Protein AF-A0A3B8VWG6-F1 (afdb_monomer)

Structure (mmCIF, N/CA/C/O backbone):
data_AF-A0A3B8VWG6-F1
#
_entry.id   AF-A0A3B8VWG6-F1
#
loop_
_atom_site.group_PDB
_atom_site.id
_atom_site.type_symbol
_atom_site.label_atom_id
_atom_site.label_alt_id
_atom_site.label_comp_id
_atom_site.label_asym_id
_atom_site.label_entity_id
_atom_site.label_seq_id
_atom_site.pdbx_PDB_ins_code
_atom_site.Cartn_x
_atom_site.Cartn_y
_atom_site.Cartn_z
_atom_site.occupancy
_atom_site.B_iso_or_equiv
_atom_site.auth_seq_id
_atom_site.auth_comp_id
_atom_site.auth_asym_id
_atom_site.auth_atom_id
_atom_site.pdbx_PDB_model_num
ATOM 1 N N . MET A 1 1 ? -19.967 53.612 93.317 1.00 44.44 1 MET A N 1
ATOM 2 C CA . MET A 1 1 ? -20.688 53.100 92.129 1.00 44.44 1 MET A CA 1
ATOM 3 C C . MET A 1 1 ? -19.660 52.609 91.125 1.00 44.44 1 MET A C 1
ATOM 5 O O . MET A 1 1 ? -18.834 53.405 90.708 1.00 44.44 1 MET A O 1
ATOM 9 N N . LYS A 1 2 ? -19.625 51.302 90.838 1.00 38.84 2 LYS A N 1
ATOM 10 C CA . LYS A 1 2 ? -18.627 50.678 89.954 1.00 38.84 2 LYS A CA 1
ATOM 11 C C . LYS A 1 2 ? -19.185 50.574 88.531 1.00 38.84 2 LYS A C 1
ATOM 13 O O . LYS A 1 2 ? -20.238 49.977 88.328 1.00 38.84 2 LYS A O 1
ATOM 18 N N . THR A 1 3 ? -18.462 51.163 87.589 1.00 40.00 3 THR A N 1
ATOM 19 C CA . THR A 1 3 ? -18.661 51.139 86.136 1.00 40.00 3 THR A CA 1
ATOM 20 C C . THR A 1 3 ? -18.612 49.699 85.618 1.00 40.00 3 THR A C 1
ATOM 22 O O . THR A 1 3 ? -17.694 48.960 85.977 1.00 40.00 3 THR A O 1
ATOM 25 N N . LYS A 1 4 ? -19.573 49.279 84.783 1.00 37.75 4 LYS A N 1
ATOM 26 C CA . LYS A 1 4 ? -19.494 48.006 84.049 1.00 37.75 4 LYS A CA 1
ATOM 27 C C . LYS A 1 4 ? -19.354 48.262 82.553 1.00 37.75 4 LYS A C 1
ATOM 29 O O . LYS A 1 4 ? -20.100 49.029 81.956 1.00 37.75 4 LYS A O 1
ATOM 34 N N . LEU A 1 5 ? -18.321 47.618 82.033 1.00 33.81 5 LEU A N 1
ATOM 35 C CA . LEU A 1 5 ? -17.739 47.670 80.705 1.00 33.81 5 LEU A CA 1
ATOM 36 C C . LEU A 1 5 ? -18.525 46.737 79.765 1.00 33.81 5 LEU A C 1
ATOM 38 O O . LEU A 1 5 ? -18.864 45.621 80.160 1.00 33.81 5 LEU A O 1
ATOM 42 N N . PHE A 1 6 ? -18.808 47.190 78.544 1.00 36.50 6 PHE A N 1
ATOM 43 C CA . PHE A 1 6 ? -19.389 46.371 77.476 1.00 36.50 6 PHE A CA 1
ATOM 44 C C . PHE A 1 6 ? -18.332 45.436 76.874 1.00 36.50 6 PHE A C 1
ATOM 46 O O . PHE A 1 6 ? -17.200 45.857 76.652 1.00 36.50 6 PHE A O 1
ATOM 53 N N . TYR A 1 7 ? -18.731 44.209 76.530 1.00 34.09 7 TYR A N 1
ATOM 54 C CA . TYR A 1 7 ? -18.021 43.357 75.574 1.00 34.09 7 TYR A CA 1
ATOM 55 C C . TYR A 1 7 ? -19.030 42.733 74.608 1.00 34.09 7 TYR A C 1
ATOM 57 O O . TYR A 1 7 ? -19.983 42.078 75.027 1.00 34.09 7 TYR A O 1
ATOM 65 N N . ALA A 1 8 ? -18.810 42.966 73.316 1.00 35.59 8 ALA A N 1
ATOM 66 C CA . ALA A 1 8 ? -19.481 42.283 72.222 1.00 35.59 8 ALA A CA 1
ATOM 67 C C . ALA A 1 8 ? -18.703 41.004 71.888 1.00 35.59 8 ALA A C 1
ATOM 69 O O . ALA A 1 8 ? -17.485 41.050 71.721 1.00 35.59 8 ALA A O 1
ATOM 70 N N . ALA A 1 9 ? -19.401 39.877 71.765 1.00 35.44 9 ALA A N 1
ATOM 71 C CA . ALA A 1 9 ? -18.851 38.646 71.213 1.00 35.44 9 ALA A CA 1
ATOM 72 C C . ALA A 1 9 ? -19.652 38.293 69.955 1.00 35.44 9 ALA A C 1
ATOM 74 O O . ALA A 1 9 ? -20.807 37.878 70.036 1.00 35.44 9 ALA A O 1
ATOM 75 N N . ALA A 1 10 ? -19.046 38.507 68.788 1.00 34.66 10 ALA A N 1
ATOM 76 C CA . ALA A 1 10 ? -19.562 38.020 67.517 1.00 34.66 10 ALA A CA 1
ATOM 77 C C . ALA A 1 10 ? -19.252 36.520 67.412 1.00 34.66 10 ALA A C 1
ATOM 79 O O . ALA A 1 10 ? -18.088 36.121 67.420 1.00 34.66 10 ALA A O 1
ATOM 80 N N . SER A 1 11 ? -20.290 35.687 67.351 1.00 34.47 11 SER A N 1
ATOM 81 C CA . SER A 1 11 ? -20.147 34.251 67.120 1.00 34.47 11 SER A CA 1
ATOM 82 C C . SER A 1 11 ? -20.045 34.000 65.614 1.00 34.47 11 SER A C 1
ATOM 84 O O . SER A 1 11 ? -21.005 34.200 64.872 1.00 34.47 11 SER A O 1
ATOM 86 N N . LEU A 1 12 ? -18.855 33.614 65.157 1.00 32.59 12 LEU A N 1
ATOM 87 C CA . LEU A 1 12 ? -18.589 33.202 63.784 1.00 32.59 12 LEU A CA 1
ATOM 88 C C . LEU A 1 12 ? -18.998 31.726 63.641 1.00 32.59 12 LEU A C 1
ATOM 90 O O . LEU A 1 12 ? -18.266 30.831 64.060 1.00 32.59 12 LEU A O 1
ATOM 94 N N . CYS A 1 13 ? -20.178 31.455 63.080 1.00 32.59 13 CYS A N 1
ATOM 95 C CA . CYS A 1 13 ? -20.550 30.099 62.671 1.00 32.59 13 CYS A CA 1
ATOM 96 C C . CYS A 1 13 ? -19.784 29.730 61.392 1.00 32.59 13 CYS A C 1
ATOM 98 O O . CYS A 1 13 ? -20.203 30.093 60.296 1.00 32.59 13 CYS A O 1
ATOM 100 N N . LEU A 1 14 ? -18.673 28.997 61.517 1.00 36.78 14 LEU A N 1
ATOM 101 C CA . LEU A 1 14 ? -18.147 28.207 60.402 1.00 36.78 14 LEU A CA 1
ATOM 102 C C . LEU A 1 14 ? -18.968 26.920 60.302 1.00 36.78 14 LEU A C 1
ATOM 104 O O . LEU A 1 14 ? -18.779 25.986 61.082 1.00 36.78 14 LEU A O 1
ATOM 108 N N . SER A 1 15 ? -19.872 26.852 59.328 1.00 40.28 15 SER A N 1
ATOM 109 C CA . SER A 1 15 ? -20.393 25.574 58.861 1.00 40.28 15 SER A CA 1
ATOM 110 C C . SER A 1 15 ? -19.269 24.837 58.131 1.00 40.28 15 SER A C 1
ATOM 112 O O . SER A 1 15 ? -18.910 25.156 56.999 1.00 40.28 15 SER A O 1
ATOM 114 N N . VAL A 1 16 ? -18.684 23.837 58.790 1.00 45.97 16 VAL A N 1
ATOM 115 C CA . VAL A 1 16 ? -17.847 22.843 58.115 1.00 45.97 16 VAL A CA 1
ATOM 116 C C . VAL A 1 16 ? -18.778 22.011 57.237 1.00 45.97 16 VAL A C 1
ATOM 118 O O . VAL A 1 16 ? -19.426 21.073 57.698 1.00 45.97 16 VAL A O 1
ATOM 121 N N . GLY A 1 17 ? -18.895 22.393 55.968 1.00 41.56 17 GLY A N 1
ATOM 122 C CA . GLY A 1 17 ? -19.473 21.533 54.949 1.00 41.56 17 GLY A CA 1
ATOM 123 C C . GLY A 1 17 ? -18.553 20.336 54.758 1.00 41.56 17 GLY A C 1
ATOM 124 O O . GLY A 1 17 ? -17.488 20.460 54.157 1.00 41.56 17 GLY A O 1
ATOM 125 N N . VAL A 1 18 ? -18.943 19.174 55.279 1.00 43.00 18 VAL A N 1
ATOM 126 C CA . VAL A 1 18 ? -18.326 17.908 54.883 1.00 43.00 18 VAL A CA 1
ATOM 127 C C . VAL A 1 18 ? -18.772 17.651 53.447 1.00 43.00 18 VAL A C 1
ATOM 129 O O . VAL A 1 18 ? -19.859 17.135 53.204 1.00 43.00 18 VAL A O 1
ATOM 132 N N . ALA A 1 19 ? -17.958 18.068 52.481 1.00 42.47 19 ALA A N 1
ATOM 133 C CA . ALA A 1 19 ? -18.125 17.652 51.100 1.00 42.47 19 ALA A CA 1
ATOM 134 C C . ALA A 1 19 ? -17.784 16.158 51.023 1.00 42.47 19 ALA A C 1
ATOM 136 O O . ALA A 1 19 ? -16.619 15.766 50.974 1.00 42.47 19 ALA A O 1
ATOM 137 N N . SER A 1 20 ? -18.804 15.304 51.064 1.00 44.06 20 SER A N 1
ATOM 138 C CA . SER A 1 20 ? -18.657 13.898 50.703 1.00 44.06 20 SER A CA 1
ATOM 139 C C . SER A 1 20 ? -18.404 13.831 49.197 1.00 44.06 20 SER A C 1
ATOM 141 O O . SER A 1 20 ? -19.329 13.959 48.401 1.00 44.06 20 SER A O 1
ATOM 143 N N . ALA A 1 21 ? -17.145 13.674 48.791 1.00 44.81 21 ALA A N 1
ATOM 144 C CA . ALA A 1 21 ? -16.804 13.392 47.402 1.00 44.81 21 ALA A CA 1
ATOM 145 C C . ALA A 1 21 ? -17.313 11.988 47.038 1.00 44.81 21 ALA A C 1
ATOM 147 O O . ALA A 1 21 ? -16.731 10.974 47.425 1.00 44.81 21 ALA A O 1
ATOM 148 N N . THR A 1 22 ? -18.423 11.909 46.307 1.00 45.47 22 THR A N 1
ATOM 149 C CA . THR A 1 22 ? -18.948 10.661 45.746 1.00 45.47 22 THR A CA 1
ATOM 150 C C . THR A 1 22 ? -18.140 10.265 44.505 1.00 45.47 22 THR A C 1
ATOM 152 O O . THR A 1 22 ? -18.597 10.440 43.383 1.00 45.47 22 THR A O 1
ATOM 155 N N . ASN A 1 23 ? -16.940 9.708 44.688 1.00 54.16 23 ASN A N 1
ATOM 156 C CA . ASN A 1 23 ? -16.089 9.193 43.596 1.00 54.16 23 ASN A CA 1
ATOM 157 C C . ASN A 1 23 ? -16.432 7.744 43.157 1.00 54.16 23 ASN A C 1
ATOM 159 O O . ASN A 1 23 ? -15.605 7.059 42.551 1.00 54.16 23 ASN A O 1
ATOM 163 N N . ALA A 1 24 ? -17.619 7.229 43.494 1.00 56.03 24 ALA A N 1
ATOM 164 C CA . ALA A 1 24 ? -17.923 5.794 43.425 1.00 56.03 24 ALA A CA 1
ATOM 165 C C . ALA A 1 24 ? -18.457 5.266 42.070 1.00 56.03 24 ALA A C 1
ATOM 167 O O . ALA A 1 24 ? -17.986 4.207 41.657 1.00 56.03 24 ALA A O 1
ATOM 168 N N . PRO A 1 25 ? -19.391 5.931 41.355 1.00 61.69 25 PRO A N 1
ATOM 169 C CA . PRO A 1 25 ? -19.980 5.355 40.139 1.00 61.69 25 PRO A CA 1
ATOM 170 C C . PRO A 1 25 ? -18.979 5.305 38.978 1.00 61.69 25 PRO A C 1
ATOM 172 O O . PRO A 1 25 ? -18.805 4.260 38.350 1.00 61.69 25 PRO A O 1
ATOM 175 N N . ASP A 1 26 ? -18.259 6.407 38.756 1.00 75.06 26 ASP A N 1
ATOM 176 C CA . ASP A 1 26 ? -17.354 6.563 37.611 1.00 75.06 26 ASP A CA 1
ATOM 177 C C . ASP A 1 26 ? -16.127 5.646 37.710 1.00 75.06 26 ASP A C 1
ATOM 179 O O . ASP A 1 26 ? -15.705 5.056 36.717 1.00 75.06 26 ASP A O 1
ATOM 183 N N . SER A 1 27 ? -15.589 5.448 38.920 1.00 85.69 27 SER A N 1
ATOM 184 C CA . SER A 1 27 ? -14.438 4.562 39.154 1.00 85.69 27 SER A CA 1
ATOM 185 C C . SER A 1 27 ? -14.789 3.079 38.970 1.00 85.69 27 SER A C 1
ATOM 187 O O . SER A 1 27 ? -13.978 2.308 38.453 1.00 85.69 27 SER A O 1
ATOM 189 N N . VAL A 1 28 ? -15.995 2.665 39.382 1.00 92.81 28 VAL A N 1
ATOM 190 C CA . VAL A 1 28 ? -16.478 1.282 39.213 1.00 92.81 28 VAL A CA 1
ATOM 191 C C . VAL A 1 28 ? -16.766 0.994 37.743 1.00 92.81 28 VAL A C 1
ATOM 193 O O . VAL A 1 28 ? -16.311 -0.030 37.230 1.00 92.81 28 VAL A O 1
ATOM 196 N N . LEU A 1 29 ? -17.447 1.916 37.053 1.00 92.56 29 LEU A N 1
ATOM 197 C CA . LEU A 1 29 ? -17.690 1.822 35.615 1.00 92.56 29 LEU A CA 1
ATOM 198 C C . LEU A 1 29 ? -16.372 1.709 34.842 1.00 92.56 29 LEU A C 1
ATOM 200 O O . LEU A 1 29 ? -16.213 0.798 34.033 1.00 92.56 29 LEU A O 1
ATOM 204 N N . LEU A 1 30 ? -15.402 2.580 35.132 1.00 94.69 30 LEU A N 1
ATOM 205 C CA . LEU A 1 30 ? -14.099 2.564 34.471 1.00 94.69 30 LEU A CA 1
ATOM 206 C C . LEU A 1 30 ? -13.369 1.230 34.676 1.00 94.69 30 LEU A C 1
ATOM 208 O O . LEU A 1 30 ? -12.817 0.674 33.726 1.00 94.69 30 LEU A O 1
ATOM 212 N N . LYS A 1 31 ? -13.390 0.683 35.897 1.00 96.38 31 LYS A N 1
ATOM 213 C CA . LYS A 1 31 ? -12.793 -0.627 36.185 1.00 96.38 31 LYS A CA 1
ATOM 214 C C . LYS A 1 31 ? -13.454 -1.738 35.363 1.00 96.38 31 LYS A C 1
ATOM 216 O O . LYS A 1 31 ? -12.748 -2.499 34.708 1.00 96.38 31 LYS A O 1
ATOM 221 N N . GLN A 1 32 ? -14.785 -1.791 35.349 1.00 95.75 32 GLN A N 1
ATOM 222 C CA . GLN A 1 32 ? -15.537 -2.778 34.573 1.00 95.75 32 GLN A CA 1
ATOM 223 C C . GLN A 1 32 ? -15.247 -2.661 33.071 1.00 95.75 32 GLN A C 1
ATOM 225 O O . GLN A 1 32 ? -15.014 -3.663 32.399 1.00 95.75 32 GLN A O 1
ATOM 230 N N . MET A 1 33 ? -15.231 -1.443 32.532 1.00 97.50 33 MET A N 1
ATOM 231 C CA . MET A 1 33 ? -14.933 -1.214 31.120 1.00 97.50 33 MET A CA 1
ATOM 232 C C . MET A 1 33 ? -13.514 -1.651 30.754 1.00 97.50 33 MET A C 1
ATOM 234 O O . MET A 1 33 ? -13.328 -2.251 29.700 1.00 97.50 33 MET A O 1
ATOM 238 N N . ASN A 1 34 ? -12.528 -1.408 31.622 1.00 97.56 34 ASN A N 1
ATOM 239 C CA . ASN A 1 34 ? -11.157 -1.876 31.412 1.00 97.56 34 ASN A CA 1
ATOM 240 C C . ASN A 1 34 ? -11.057 -3.410 31.418 1.00 97.56 34 ASN A C 1
ATOM 242 O O . ASN A 1 34 ? -10.324 -3.976 30.609 1.00 97.56 34 ASN A O 1
ATOM 246 N N . GLU A 1 35 ? -11.812 -4.094 32.282 1.00 96.94 35 GLU A N 1
ATOM 247 C CA . GLU A 1 35 ? -11.892 -5.562 32.283 1.00 96.94 35 GLU A CA 1
ATOM 248 C C . GLU A 1 35 ? -12.510 -6.092 30.978 1.00 96.94 35 GLU A C 1
ATOM 250 O O . GLU A 1 35 ? -11.983 -7.033 30.382 1.00 96.94 35 GLU A O 1
ATOM 255 N N . VAL A 1 36 ? -13.577 -5.450 30.482 1.00 97.25 36 VAL A N 1
ATOM 256 C CA . VAL A 1 36 ? -14.177 -5.780 29.178 1.00 97.25 36 VAL A CA 1
ATOM 257 C C . VAL A 1 36 ? -13.176 -5.542 28.051 1.00 97.25 36 VAL A C 1
ATOM 259 O O . VAL A 1 36 ? -12.970 -6.431 27.230 1.00 97.25 36 VAL A O 1
ATOM 262 N N . ALA A 1 37 ? -12.523 -4.379 28.029 1.00 97.56 37 ALA A N 1
ATOM 263 C CA . ALA A 1 37 ? -11.539 -4.010 27.020 1.00 97.56 37 ALA A CA 1
ATOM 264 C C . ALA A 1 37 ? -10.378 -5.015 26.959 1.00 97.56 37 ALA A C 1
ATOM 266 O O . ALA A 1 37 ? -10.027 -5.480 25.878 1.00 97.56 37 ALA A O 1
ATOM 267 N N . ALA A 1 38 ? -9.843 -5.437 28.108 1.00 97.31 38 ALA A N 1
ATOM 268 C CA . ALA A 1 38 ? -8.796 -6.459 28.181 1.00 97.31 38 ALA A CA 1
ATOM 269 C C . ALA A 1 38 ? -9.246 -7.844 27.668 1.00 97.31 38 ALA A C 1
ATOM 271 O O . ALA A 1 38 ? -8.415 -8.660 27.262 1.00 97.31 38 ALA A O 1
ATOM 272 N N . GLY A 1 39 ? -10.554 -8.121 27.682 1.00 96.44 39 GLY A N 1
ATOM 273 C CA . GLY A 1 39 ? -11.146 -9.357 27.174 1.00 96.44 39 GLY A CA 1
ATOM 274 C C . GLY A 1 39 ? -11.398 -9.379 25.662 1.00 96.44 39 GLY A C 1
ATOM 275 O O . GLY A 1 39 ? -11.643 -10.457 25.114 1.00 96.44 39 GLY A O 1
ATOM 276 N N . ILE A 1 40 ? -11.338 -8.233 24.975 1.00 96.88 40 ILE A N 1
ATOM 277 C CA . ILE A 1 40 ? -11.591 -8.145 23.531 1.00 96.88 40 ILE A CA 1
ATOM 278 C C . ILE A 1 40 ? -10.433 -8.783 22.765 1.00 96.88 40 ILE A C 1
ATOM 280 O O . ILE A 1 40 ? -9.264 -8.464 22.976 1.00 96.88 40 ILE A O 1
ATOM 284 N N . LYS A 1 41 ? -10.765 -9.694 21.847 1.00 93.94 41 LYS A N 1
ATOM 285 C CA . LYS A 1 41 ? -9.794 -10.431 21.032 1.00 93.94 41 LYS A CA 1
ATOM 286 C C . LYS A 1 41 ? -10.260 -10.535 19.587 1.00 93.94 41 LYS A C 1
ATOM 288 O O . LYS A 1 41 ? -11.454 -10.632 19.315 1.00 93.94 41 LYS A O 1
ATOM 293 N N . LEU A 1 42 ? -9.293 -10.580 18.678 1.00 94.44 42 LEU A N 1
ATOM 294 C CA . LEU A 1 42 ? -9.465 -10.943 17.272 1.00 94.44 42 LEU A CA 1
ATOM 295 C C . LEU A 1 42 ? -8.681 -12.227 16.974 1.00 94.44 42 LEU A C 1
ATOM 297 O O . LEU A 1 42 ? -7.781 -12.587 17.742 1.00 94.44 42 LEU A O 1
ATOM 301 N N . PRO A 1 43 ? -8.982 -12.915 15.859 1.00 94.38 43 PRO A N 1
ATOM 302 C CA . PRO A 1 43 ? -8.095 -13.940 15.330 1.00 94.38 43 PRO A CA 1
ATOM 303 C C . PRO A 1 43 ? -6.678 -13.386 15.142 1.00 94.38 43 PRO A C 1
ATOM 305 O O . PRO A 1 43 ? -6.504 -12.282 14.629 1.00 94.38 43 PRO A O 1
ATOM 308 N N . ALA A 1 44 ? -5.666 -14.172 15.516 1.00 95.19 44 ALA A N 1
ATOM 309 C CA . ALA A 1 44 ? -4.264 -13.773 15.371 1.00 95.19 44 ALA A CA 1
ATOM 310 C C . ALA A 1 44 ? -3.852 -13.563 13.902 1.00 95.19 44 ALA A C 1
ATOM 312 O O . ALA A 1 44 ? -2.888 -12.855 13.624 1.00 95.19 44 ALA A O 1
ATOM 313 N N . SER A 1 45 ? -4.575 -14.173 12.961 1.00 96.44 45 SER A N 1
ATOM 314 C CA . SER A 1 45 ? -4.373 -14.001 11.527 1.00 96.44 45 SER A CA 1
ATOM 315 C C . SER A 1 45 ? -5.697 -14.097 10.773 1.00 96.44 45 SER A C 1
ATOM 317 O O . SER A 1 45 ? -6.616 -14.798 11.207 1.00 96.44 45 SER A O 1
ATOM 319 N N . VAL A 1 46 ? -5.790 -13.392 9.646 1.00 96.88 46 VAL A N 1
ATOM 320 C CA . VAL A 1 46 ? -6.903 -13.508 8.693 1.00 96.88 46 VAL A CA 1
ATOM 321 C C . VAL A 1 46 ? -6.584 -14.533 7.603 1.00 96.88 46 VAL A C 1
ATOM 323 O O . VAL A 1 46 ? -5.425 -14.819 7.311 1.00 96.88 46 VAL A O 1
ATOM 326 N N . GLN A 1 47 ? -7.612 -15.086 6.958 1.00 95.88 47 GLN A N 1
ATOM 327 C CA . GLN A 1 47 ? -7.406 -15.971 5.810 1.00 95.88 47 GLN A CA 1
ATOM 328 C C . GLN A 1 47 ? -6.929 -15.167 4.590 1.00 95.88 47 GLN A C 1
ATOM 330 O O . GLN A 1 47 ? -7.356 -14.029 4.383 1.00 95.88 47 GLN A O 1
ATOM 335 N N . LYS A 1 48 ? -6.072 -15.759 3.750 1.00 94.81 48 LYS A N 1
ATOM 336 C CA . LYS A 1 48 ? -5.624 -15.130 2.496 1.00 94.81 48 LYS A CA 1
ATOM 337 C C . LYS A 1 48 ? -6.828 -14.769 1.614 1.00 94.81 48 LYS A C 1
ATOM 339 O O . LYS A 1 48 ? -7.716 -15.594 1.423 1.00 94.81 48 LYS A O 1
ATOM 344 N N . GLY A 1 49 ? -6.845 -13.542 1.089 1.00 92.00 49 GLY A N 1
ATOM 345 C CA . GLY A 1 49 ? -7.955 -13.005 0.288 1.00 92.00 49 GLY A CA 1
ATOM 346 C C . GLY A 1 49 ? -9.112 -12.410 1.102 1.00 92.00 49 GLY A C 1
ATOM 347 O O . GLY A 1 49 ? -10.074 -11.923 0.514 1.00 92.00 49 GLY A O 1
ATOM 348 N N . THR A 1 50 ? -9.031 -12.406 2.437 1.00 95.56 50 THR A N 1
ATOM 349 C CA . THR A 1 50 ? -9.984 -11.667 3.280 1.00 95.56 50 THR A CA 1
ATOM 350 C C . THR A 1 50 ? -9.856 -10.171 3.005 1.00 95.56 50 THR A C 1
ATOM 352 O O . THR A 1 50 ? -8.762 -9.625 3.087 1.00 95.56 50 THR A O 1
ATOM 355 N N . THR A 1 51 ? -10.970 -9.500 2.714 1.00 95.75 51 THR A N 1
ATOM 356 C CA . THR A 1 51 ? -10.988 -8.074 2.335 1.00 95.75 51 THR A CA 1
ATOM 357 C C . THR A 1 51 ? -11.432 -7.142 3.458 1.00 95.75 51 THR A C 1
ATOM 359 O O . THR A 1 51 ? -11.389 -5.924 3.300 1.00 95.75 51 THR A O 1
ATOM 362 N N . LYS A 1 52 ? -11.879 -7.681 4.598 1.00 96.12 52 LYS A N 1
ATOM 363 C CA . LYS A 1 52 ? -12.342 -6.886 5.738 1.00 96.12 52 LYS A CA 1
ATOM 364 C C . LYS A 1 52 ? -12.146 -7.628 7.054 1.00 96.12 52 LYS A C 1
ATOM 366 O O . LYS A 1 52 ? -12.427 -8.822 7.132 1.00 96.12 52 LYS A O 1
ATOM 371 N N . ILE A 1 53 ? -11.704 -6.925 8.093 1.00 95.12 53 ILE A N 1
ATOM 372 C CA . ILE A 1 53 ? -11.648 -7.489 9.444 1.00 95.12 53 ILE A CA 1
ATOM 373 C C . ILE A 1 53 ? -13.062 -7.658 10.008 1.00 95.12 53 ILE A C 1
ATOM 375 O O . ILE A 1 53 ? -13.937 -6.804 9.836 1.00 95.12 53 ILE A O 1
ATOM 379 N N . THR A 1 54 ? -13.271 -8.737 10.754 1.00 92.75 54 THR A N 1
ATOM 380 C CA . THR A 1 54 ? -14.496 -8.923 11.532 1.00 92.75 54 THR A CA 1
ATOM 381 C C . THR A 1 54 ? -14.322 -8.263 12.892 1.00 92.75 54 THR A C 1
ATOM 383 O O . THR A 1 54 ? -13.637 -8.806 13.754 1.00 92.75 54 THR A O 1
ATOM 386 N N . ILE A 1 55 ? -14.936 -7.095 13.098 1.00 90.94 55 ILE A N 1
ATOM 387 C CA . ILE A 1 55 ? -14.914 -6.421 14.404 1.00 90.94 55 ILE A CA 1
ATOM 388 C C . ILE A 1 55 ? -15.699 -7.276 15.421 1.00 90.94 55 ILE A C 1
ATOM 390 O O . ILE A 1 55 ? -16.852 -7.628 15.141 1.00 90.94 55 ILE A O 1
ATOM 394 N N . PRO A 1 56 ? -15.113 -7.622 16.587 1.00 91.12 56 PRO A N 1
ATOM 395 C CA . PRO A 1 56 ? -15.789 -8.423 17.601 1.00 91.12 56 PRO A CA 1
ATOM 396 C C . PRO A 1 56 ? -17.072 -7.753 18.089 1.00 91.12 56 PRO A C 1
ATOM 398 O O . PRO A 1 56 ? -17.127 -6.537 18.272 1.00 91.12 56 PRO A O 1
ATOM 401 N N . GLN A 1 57 ? -18.102 -8.558 18.335 1.00 92.12 57 GLN A N 1
ATOM 402 C CA . GLN A 1 57 ? -19.304 -8.069 19.000 1.00 92.12 57 GLN A CA 1
ATOM 403 C C . GLN A 1 57 ? -19.014 -7.851 20.487 1.00 92.12 57 GLN A C 1
ATOM 405 O O . GLN A 1 57 ? -18.361 -8.672 21.131 1.00 92.12 57 GLN A O 1
ATOM 410 N N . VAL A 1 58 ? -19.520 -6.747 21.026 1.00 95.69 58 VAL A N 1
ATOM 411 C CA . VAL A 1 58 ? -19.471 -6.417 22.456 1.00 95.69 58 VAL A CA 1
ATOM 412 C C . VAL A 1 58 ? -20.888 -6.385 23.018 1.00 95.69 58 VAL A C 1
ATOM 414 O O . VAL A 1 58 ? -21.859 -6.344 22.262 1.00 95.69 58 VAL A O 1
ATOM 417 N N . ALA A 1 59 ? -21.023 -6.426 24.345 1.00 95.00 59 ALA A N 1
ATOM 418 C CA . ALA A 1 59 ? -22.331 -6.347 24.992 1.00 95.00 59 ALA A CA 1
ATOM 419 C C . ALA A 1 59 ? -23.109 -5.098 24.538 1.00 95.00 59 ALA A C 1
ATOM 421 O O . ALA A 1 59 ? -22.517 -4.049 24.289 1.00 95.00 59 ALA A O 1
ATOM 422 N N . ASN A 1 60 ? -24.440 -5.197 24.472 1.00 95.44 60 ASN A N 1
ATOM 423 C CA . ASN A 1 60 ? -25.299 -4.167 23.874 1.00 95.44 60 ASN A CA 1
ATOM 424 C C . ASN A 1 60 ? -25.160 -2.774 24.502 1.00 95.44 60 ASN A C 1
ATOM 426 O O . ASN A 1 60 ? -25.458 -1.790 23.825 1.00 95.44 60 ASN A O 1
ATOM 430 N N . GLN A 1 61 ? -24.712 -2.673 25.755 1.00 96.06 61 GLN A N 1
ATOM 431 C CA . GLN A 1 61 ? -24.438 -1.396 26.420 1.00 96.06 61 GLN A CA 1
ATOM 432 C C . GLN A 1 61 ? -23.198 -0.662 25.878 1.00 96.06 61 GLN A C 1
ATOM 434 O O . GLN A 1 61 ? -23.066 0.534 26.107 1.00 96.06 61 GLN A O 1
ATOM 439 N N . TYR A 1 62 ? -22.323 -1.339 25.130 1.00 97.88 62 TYR A N 1
ATOM 440 C CA . TYR A 1 62 ? -21.086 -0.774 24.598 1.00 97.88 62 TYR A CA 1
ATOM 441 C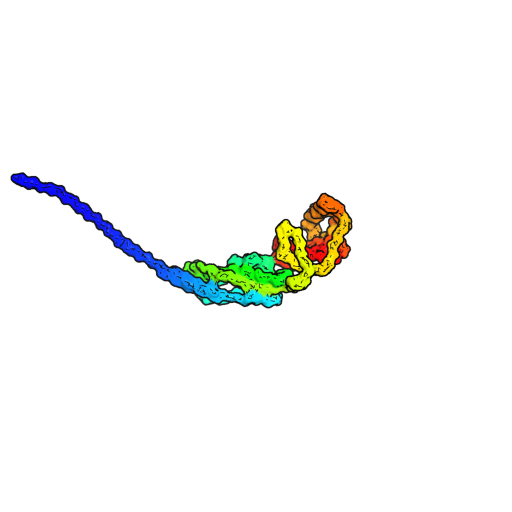 C . TYR A 1 62 ? -21.121 -0.607 23.072 1.00 97.88 62 TYR A C 1
ATOM 443 O O . TYR A 1 62 ? -21.870 -1.283 22.359 1.00 97.88 62 TYR A O 1
ATOM 451 N N . THR A 1 63 ? -20.280 0.286 22.556 1.00 97.56 63 THR A N 1
ATOM 452 C CA . THR A 1 63 ? -19.824 0.293 21.158 1.00 97.56 63 THR A CA 1
ATOM 453 C C . THR A 1 63 ? -18.327 0.026 21.104 1.00 97.56 63 THR A C 1
ATOM 455 O O . THR A 1 63 ? -17.583 0.457 21.984 1.00 97.56 63 THR A O 1
ATOM 458 N N . LEU A 1 64 ? -17.887 -0.682 20.065 1.00 97.56 64 LEU A N 1
ATOM 459 C CA . LEU A 1 64 ? -16.478 -0.927 19.783 1.00 97.56 64 LEU A CA 1
ATOM 460 C C . LEU A 1 64 ? -16.132 -0.316 18.426 1.00 97.56 64 LEU A C 1
ATOM 462 O O . LEU A 1 64 ? -16.702 -0.705 17.408 1.00 97.56 64 LEU A O 1
ATOM 466 N N . GLU A 1 65 ? -15.200 0.629 18.412 1.00 96.25 65 GLU A N 1
ATOM 467 C CA . GLU A 1 65 ? -14.787 1.335 17.199 1.00 96.25 65 GLU A CA 1
ATOM 468 C C . GLU A 1 65 ? -13.311 1.094 16.905 1.00 96.25 65 GLU A C 1
ATOM 470 O O . GLU A 1 65 ? -12.470 1.274 17.786 1.00 96.25 65 GLU A O 1
ATOM 475 N N . LEU A 1 66 ? -12.980 0.748 15.656 1.00 96.88 66 LEU A N 1
ATOM 476 C CA . LEU A 1 66 ? -11.601 0.801 15.173 1.00 96.88 66 LEU A CA 1
ATOM 477 C C . LEU A 1 66 ? -11.208 2.273 14.994 1.00 96.88 66 LEU A C 1
ATOM 479 O O . LEU A 1 66 ? -11.735 2.967 14.127 1.00 96.88 66 LEU A O 1
ATOM 483 N N . ARG A 1 67 ? -10.288 2.762 15.822 1.00 95.50 67 ARG A N 1
ATOM 484 C CA . ARG A 1 67 ? -9.832 4.160 15.806 1.00 95.50 67 ARG A CA 1
ATOM 485 C C . ARG A 1 67 ? -8.604 4.365 14.929 1.00 95.50 67 ARG A C 1
ATOM 487 O O . ARG A 1 67 ? -8.417 5.459 14.395 1.00 95.50 67 ARG A O 1
ATOM 494 N N . GLY A 1 68 ? -7.781 3.334 14.761 1.00 95.56 68 GLY A N 1
ATOM 495 C CA . GLY A 1 68 ? -6.568 3.425 13.961 1.00 95.56 68 GLY A CA 1
ATOM 496 C C . GLY A 1 68 ? -5.891 2.086 13.722 1.00 95.56 68 GLY A C 1
ATOM 497 O O . GLY A 1 68 ? -6.250 1.070 14.315 1.00 95.56 68 GLY A O 1
ATOM 498 N N . THR A 1 69 ? -4.881 2.127 12.859 1.00 96.88 69 THR A N 1
ATOM 499 C CA . THR A 1 69 ? -3.960 1.025 12.566 1.00 96.88 69 THR A CA 1
ATOM 500 C C . THR A 1 69 ? -2.559 1.620 12.429 1.00 96.88 69 THR A C 1
ATOM 502 O O . THR A 1 69 ? -2.429 2.798 12.075 1.00 96.88 69 THR A O 1
ATOM 505 N N . ASP A 1 70 ? -1.519 0.847 12.731 1.00 96.56 70 ASP A N 1
ATOM 506 C CA . ASP A 1 70 ? -0.128 1.265 12.507 1.00 96.56 70 ASP A CA 1
ATOM 507 C C . ASP A 1 70 ? 0.315 1.092 11.043 1.00 96.56 70 ASP A C 1
ATOM 509 O O . ASP A 1 70 ? 1.345 1.630 10.640 1.00 96.56 70 ASP A O 1
ATOM 513 N N . CYS A 1 71 ? -0.490 0.408 10.225 1.00 94.88 71 CYS A N 1
ATOM 514 C CA . CYS A 1 71 ? -0.223 0.150 8.817 1.00 94.88 71 CYS A CA 1
ATOM 515 C C . CYS A 1 71 ? -1.484 0.371 7.966 1.00 94.88 71 CYS A C 1
ATOM 517 O O . CYS A 1 71 ? -2.139 -0.573 7.516 1.00 94.88 71 CYS A O 1
ATOM 519 N N . LEU A 1 72 ? -1.823 1.648 7.737 1.00 93.69 72 LEU A N 1
ATOM 520 C CA . LEU A 1 72 ? -2.981 2.055 6.926 1.00 93.69 72 LEU A CA 1
ATOM 521 C C . LEU A 1 72 ? -3.025 1.432 5.521 1.00 93.69 72 LEU A C 1
ATOM 523 O O . LEU A 1 72 ? -4.126 1.120 5.069 1.00 93.69 72 LEU A O 1
ATOM 527 N N . PRO A 1 73 ? -1.889 1.224 4.825 1.00 93.75 73 PRO A N 1
ATOM 528 C CA . PRO A 1 73 ? -1.915 0.555 3.532 1.00 93.75 73 PRO A CA 1
ATOM 529 C C . PRO A 1 73 ? -2.295 -0.926 3.591 1.00 93.75 73 PRO A C 1
ATOM 531 O O . PRO A 1 73 ? -2.616 -1.472 2.551 1.00 93.75 73 PRO A O 1
ATOM 534 N N . VAL A 1 74 ? -2.262 -1.587 4.754 1.00 96.62 74 VAL A N 1
ATOM 535 C CA . VAL A 1 74 ? -2.639 -3.009 4.881 1.00 96.62 74 VAL A CA 1
ATOM 536 C C . VAL A 1 74 ? -4.028 -3.158 5.483 1.00 96.62 74 VAL A C 1
ATOM 538 O O . VAL A 1 74 ? -4.844 -3.910 4.960 1.00 96.62 74 VAL A O 1
ATOM 541 N N . ILE A 1 75 ? -4.331 -2.427 6.558 1.00 96.94 75 ILE A N 1
ATOM 542 C CA . ILE A 1 75 ? -5.685 -2.347 7.116 1.00 96.94 75 ILE A CA 1
ATOM 543 C C . ILE A 1 75 ? -6.017 -0.875 7.321 1.00 96.94 75 ILE A C 1
ATOM 545 O O . ILE A 1 75 ? -5.295 -0.173 8.031 1.00 96.94 75 ILE A O 1
ATOM 549 N N . ASP A 1 76 ? -7.111 -0.402 6.727 1.00 94.62 76 ASP A N 1
ATOM 550 C CA . ASP A 1 76 ? -7.555 0.980 6.905 1.00 94.62 76 ASP A CA 1
ATOM 551 C C . ASP A 1 76 ? -8.435 1.170 8.155 1.00 94.62 76 ASP A C 1
ATOM 553 O O . ASP A 1 76 ? -8.790 0.232 8.871 1.00 94.62 76 ASP A O 1
ATOM 557 N N . ARG A 1 77 ? -8.839 2.418 8.419 1.00 93.00 77 ARG A N 1
ATOM 558 C CA . ARG A 1 77 ? -9.684 2.768 9.577 1.00 93.00 77 ARG A CA 1
ATOM 559 C C . ARG A 1 77 ? -11.114 2.225 9.497 1.00 93.00 77 ARG A C 1
ATOM 561 O O . ARG A 1 77 ? -11.804 2.205 10.509 1.00 93.00 77 ARG A O 1
ATOM 568 N N . SER A 1 78 ? -11.571 1.800 8.320 1.00 93.06 78 SER A N 1
ATOM 569 C CA . SER A 1 78 ? -12.860 1.119 8.141 1.00 93.06 78 SER A CA 1
ATOM 570 C C . SER A 1 78 ? -12.758 -0.397 8.355 1.00 93.06 78 SER A C 1
ATOM 572 O O . SER A 1 78 ? -13.774 -1.101 8.332 1.00 93.06 78 SER A O 1
ATOM 574 N N . GLY A 1 79 ? -11.535 -0.897 8.565 1.00 95.19 79 GLY A N 1
ATOM 575 C CA . GLY A 1 79 ? -11.229 -2.312 8.674 1.00 95.19 79 GLY A CA 1
ATOM 576 C C . GLY A 1 79 ? -11.098 -3.015 7.324 1.00 95.19 79 GLY A C 1
ATOM 577 O O . GLY A 1 79 ? -11.075 -4.245 7.299 1.00 95.19 79 GLY A O 1
ATOM 578 N N . THR A 1 80 ? -11.051 -2.277 6.212 1.00 96.19 80 THR A N 1
ATOM 579 C CA . THR A 1 80 ? -10.793 -2.850 4.885 1.00 96.19 80 THR A CA 1
ATOM 580 C C . THR A 1 80 ? -9.348 -3.323 4.827 1.00 96.19 80 THR A C 1
ATOM 582 O O . THR A 1 80 ? -8.445 -2.606 5.252 1.00 96.19 80 THR A O 1
ATOM 585 N N . ILE A 1 81 ? -9.148 -4.537 4.322 1.00 97.31 81 ILE A N 1
ATOM 586 C CA . ILE A 1 81 ? -7.843 -5.175 4.187 1.00 97.31 81 ILE A CA 1
ATOM 587 C C . ILE A 1 81 ? -7.392 -5.058 2.734 1.00 97.31 81 ILE A C 1
ATOM 589 O O . ILE A 1 81 ? -8.102 -5.488 1.822 1.00 97.31 81 ILE A O 1
ATOM 593 N N . PHE A 1 82 ? -6.192 -4.527 2.535 1.00 95.62 82 PHE A N 1
ATOM 594 C CA . PHE A 1 82 ? -5.463 -4.603 1.278 1.00 95.62 82 PHE A CA 1
ATOM 595 C C . PHE A 1 82 ? -4.357 -5.645 1.417 1.00 95.62 82 PHE A C 1
ATOM 597 O O . PHE A 1 82 ? -3.722 -5.759 2.465 1.00 95.62 82 PHE A O 1
ATOM 604 N N . THR A 1 83 ? -4.157 -6.446 0.372 1.00 95.44 83 THR A N 1
ATOM 605 C CA . THR A 1 83 ? -3.184 -7.542 0.430 1.00 95.44 83 THR A CA 1
ATOM 606 C C . THR A 1 83 ? -1.770 -6.962 0.329 1.00 95.44 83 THR A C 1
ATOM 608 O O . THR A 1 83 ? -1.469 -6.337 -0.687 1.00 95.44 83 THR A O 1
ATOM 611 N N . PRO A 1 84 ? -0.904 -7.149 1.341 1.00 95.94 84 PRO A N 1
ATOM 612 C CA . PRO A 1 84 ? 0.486 -6.715 1.263 1.00 95.94 84 PRO A CA 1
ATOM 613 C C . PRO A 1 84 ? 1.290 -7.615 0.315 1.00 95.94 84 PRO A C 1
ATOM 615 O O . PRO A 1 84 ? 0.887 -8.737 -0.005 1.00 95.94 84 PRO A O 1
ATOM 618 N N . LEU A 1 85 ? 2.464 -7.161 -0.115 1.00 94.88 85 LEU A N 1
ATOM 619 C CA . LEU A 1 85 ? 3.364 -7.942 -0.965 1.00 94.88 85 LEU A CA 1
ATOM 620 C C . LEU A 1 85 ? 3.839 -9.213 -0.248 1.00 94.88 85 LEU A C 1
ATOM 622 O O . LEU A 1 85 ? 3.842 -10.297 -0.832 1.00 94.88 85 LEU A O 1
ATOM 626 N N . THR A 1 86 ? 4.207 -9.082 1.026 1.00 95.06 86 THR A N 1
ATOM 627 C CA . THR A 1 86 ? 4.556 -10.192 1.920 1.00 95.06 86 THR A CA 1
ATOM 628 C C . THR A 1 86 ? 3.755 -10.106 3.211 1.00 95.06 86 THR A C 1
ATOM 630 O O . THR A 1 86 ? 3.139 -9.082 3.485 1.00 95.06 86 THR A O 1
ATOM 633 N N . ASP A 1 87 ? 3.686 -11.205 3.969 1.00 96.81 87 ASP A N 1
ATOM 634 C CA . ASP A 1 87 ? 2.921 -11.244 5.221 1.00 96.81 87 ASP A CA 1
ATOM 635 C C . ASP A 1 87 ? 3.244 -10.029 6.112 1.00 96.81 87 ASP A C 1
ATOM 637 O O . ASP A 1 87 ? 4.413 -9.747 6.386 1.00 96.81 87 ASP A O 1
ATOM 641 N N . ALA A 1 88 ? 2.206 -9.332 6.572 1.00 96.81 88 ALA A N 1
ATOM 642 C CA . ALA A 1 88 ? 2.342 -8.131 7.383 1.00 96.81 88 ALA A CA 1
ATOM 643 C C . ALA A 1 88 ? 1.608 -8.287 8.711 1.00 96.81 88 ALA A C 1
ATOM 645 O O . ALA A 1 88 ? 0.456 -8.716 8.766 1.00 96.81 88 ALA A O 1
ATOM 646 N N . ASP A 1 89 ? 2.270 -7.881 9.786 1.00 97.25 89 ASP A N 1
ATOM 647 C CA . ASP A 1 89 ? 1.667 -7.795 11.104 1.00 97.25 89 ASP A CA 1
ATOM 648 C C . ASP A 1 89 ? 1.193 -6.365 11.360 1.00 97.25 89 ASP A C 1
ATOM 650 O O . ASP A 1 89 ? 1.981 -5.426 11.274 1.00 97.25 89 ASP A O 1
ATOM 654 N N . VAL A 1 90 ? -0.086 -6.211 11.700 1.00 97.88 90 VAL A N 1
ATOM 655 C CA . VAL A 1 90 ? -0.728 -4.908 11.902 1.00 97.88 90 VAL A CA 1
ATOM 656 C C . VAL A 1 90 ? -1.276 -4.820 13.320 1.00 97.88 90 VAL A C 1
ATOM 658 O O . VAL A 1 90 ? -1.966 -5.731 13.785 1.00 97.88 90 VAL A O 1
ATOM 661 N N . GLN A 1 91 ? -0.993 -3.722 14.016 1.00 97.81 91 GLN A N 1
ATOM 662 C CA . GLN A 1 91 ? -1.619 -3.396 15.292 1.00 97.81 91 GLN A CA 1
ATOM 663 C C . GLN A 1 91 ? -2.864 -2.548 15.071 1.00 97.81 91 GLN A C 1
ATOM 665 O O . GLN A 1 91 ? -2.836 -1.502 14.421 1.00 97.81 91 GLN A O 1
ATOM 670 N N . LEU A 1 92 ? -3.965 -3.004 15.657 1.00 97.81 92 LEU A N 1
ATOM 671 C CA . LEU A 1 92 ? -5.253 -2.335 15.614 1.00 97.81 92 LEU A CA 1
ATOM 672 C C . LEU A 1 92 ? -5.540 -1.659 16.950 1.00 97.81 92 LEU A C 1
ATOM 674 O O . LEU A 1 92 ? -5.393 -2.266 18.014 1.00 97.81 92 LEU A O 1
ATOM 678 N N . TYR A 1 93 ? -5.999 -0.413 16.867 1.00 96.94 93 TYR A N 1
ATOM 679 C CA . TYR A 1 93 ? -6.323 0.429 18.011 1.00 96.94 93 TYR A CA 1
ATOM 680 C C . TYR A 1 93 ? -7.837 0.584 18.091 1.00 96.94 93 TYR A C 1
ATOM 682 O O . TYR A 1 93 ? -8.441 1.243 17.238 1.00 96.94 93 TYR A O 1
ATOM 690 N N . PHE A 1 94 ? -8.455 -0.021 19.102 1.00 97.69 94 PHE A N 1
ATOM 691 C CA . PHE A 1 94 ? -9.896 0.063 19.321 1.00 97.69 94 PHE A CA 1
ATOM 692 C C . PHE A 1 94 ? -10.233 0.938 20.528 1.00 97.69 94 PHE A C 1
ATOM 694 O O . PHE A 1 94 ? -9.469 1.019 21.486 1.00 97.69 94 PHE A O 1
ATOM 701 N N . GLN A 1 95 ? -11.414 1.549 20.492 1.00 97.75 95 GLN A N 1
ATOM 702 C CA . GLN A 1 95 ? -12.000 2.260 21.624 1.00 97.75 95 GLN A CA 1
ATOM 703 C C . GLN A 1 95 ? -13.353 1.642 21.963 1.00 97.75 95 GLN A C 1
ATOM 705 O O . GLN A 1 95 ? -14.208 1.479 21.089 1.00 97.75 95 GLN A O 1
ATOM 710 N N . LEU A 1 96 ? -13.531 1.306 23.238 1.00 98.31 96 LEU A N 1
ATOM 711 C CA . LEU A 1 96 ? -14.792 0.850 23.801 1.00 98.31 96 LEU A CA 1
ATOM 712 C C . LEU A 1 96 ? -15.502 2.054 24.426 1.00 98.31 96 LEU A C 1
ATOM 714 O O . LEU A 1 96 ? -14.922 2.754 25.256 1.00 98.31 96 LEU A O 1
ATOM 718 N N . THR A 1 97 ? -16.752 2.293 24.041 1.00 98.12 97 THR A N 1
ATOM 719 C CA . THR A 1 97 ? -17.569 3.384 24.590 1.00 98.12 97 THR A CA 1
ATOM 720 C C . THR A 1 97 ? -18.797 2.813 25.281 1.00 98.12 97 THR A C 1
ATOM 722 O O . THR A 1 97 ? -19.495 1.986 24.698 1.00 98.12 97 THR A O 1
ATOM 725 N N . ASP A 1 98 ? -19.082 3.252 26.504 1.00 97.62 98 ASP A N 1
ATOM 726 C CA . ASP A 1 98 ? -20.369 3.002 27.153 1.00 97.62 98 ASP A CA 1
ATOM 727 C C . ASP A 1 98 ? -21.439 3.917 26.553 1.00 97.62 98 ASP A C 1
ATOM 729 O O . ASP A 1 98 ? -21.263 5.133 26.479 1.00 97.62 98 ASP A O 1
ATOM 733 N N . LYS A 1 99 ? -22.549 3.340 26.090 1.00 97.12 99 LYS A N 1
ATOM 734 C CA . LYS A 1 99 ? -23.604 4.090 25.395 1.00 97.12 99 LYS A CA 1
ATOM 735 C C . LYS A 1 99 ? -24.408 4.992 26.325 1.00 97.12 99 LYS A C 1
ATOM 737 O O . LYS A 1 99 ? -24.987 5.959 25.840 1.00 97.12 99 LYS A O 1
ATOM 742 N N . ALA A 1 100 ? -24.500 4.660 27.612 1.00 95.38 100 ALA A N 1
ATOM 743 C CA . ALA A 1 100 ? -25.318 5.407 28.558 1.00 95.38 100 ALA A CA 1
ATOM 744 C C . ALA A 1 100 ? -24.575 6.641 29.076 1.00 95.38 100 ALA A C 1
ATOM 746 O O . ALA A 1 100 ? -25.141 7.732 29.088 1.00 95.38 100 ALA A O 1
ATOM 747 N N . SER A 1 101 ? -23.311 6.483 29.476 1.00 94.62 101 SER A N 1
ATOM 748 C CA . SER A 1 101 ? -22.503 7.581 30.019 1.00 94.62 101 SER A CA 1
ATOM 749 C C . SER A 1 101 ? -21.667 8.313 28.968 1.00 94.62 101 SER A C 1
ATOM 751 O O . SER A 1 101 ? -21.247 9.446 29.197 1.00 94.62 101 SER A O 1
ATOM 753 N N . GLY A 1 102 ? -21.374 7.675 27.830 1.00 95.81 102 GLY A N 1
ATOM 754 C CA . GLY A 1 102 ? -20.403 8.170 26.853 1.00 95.81 102 GLY A CA 1
ATOM 755 C C . GLY A 1 102 ? -18.942 8.007 27.292 1.00 95.81 102 GLY A C 1
ATOM 756 O O . GLY A 1 102 ? -18.043 8.486 26.597 1.00 95.81 102 GLY A O 1
ATOM 757 N N . THR A 1 103 ? -18.685 7.343 28.425 1.00 96.50 103 THR A N 1
ATOM 758 C CA . THR A 1 103 ? -17.332 7.037 28.909 1.00 96.50 103 THR A CA 1
ATOM 759 C C . THR A 1 103 ? -16.598 6.184 27.882 1.00 96.50 103 THR A C 1
ATOM 761 O O . THR A 1 103 ? -17.191 5.316 27.245 1.00 96.50 103 THR A O 1
ATOM 764 N N . LYS A 1 104 ? -15.297 6.428 27.724 1.00 97.44 104 LYS A N 1
ATOM 765 C CA . LYS A 1 104 ? -14.441 5.769 26.738 1.00 97.44 104 LYS A CA 1
ATOM 766 C C . LYS A 1 104 ? -13.245 5.138 27.420 1.00 97.44 104 LYS A C 1
ATOM 768 O O . LYS A 1 104 ? -12.633 5.769 28.278 1.00 97.44 104 LYS A O 1
ATOM 773 N N . VAL A 1 105 ? -12.898 3.933 26.994 1.00 98.12 105 VAL A N 1
ATOM 774 C CA . VAL A 1 105 ? -11.637 3.283 27.350 1.00 98.12 105 VAL A CA 1
ATOM 775 C C . VAL A 1 105 ? -10.958 2.768 26.093 1.00 98.12 105 VAL A C 1
ATOM 777 O O . VAL A 1 105 ? -11.618 2.321 25.149 1.00 98.12 105 VAL A O 1
ATOM 780 N N . ASP A 1 106 ? -9.635 2.834 26.086 1.00 97.88 106 ASP A N 1
ATOM 781 C CA . ASP A 1 106 ? -8.847 2.244 25.017 1.00 97.88 106 ASP A CA 1
ATOM 782 C C . ASP A 1 106 ? -8.719 0.739 25.244 1.00 97.88 106 ASP A C 1
ATOM 784 O O . ASP A 1 106 ? -8.559 0.249 26.364 1.00 97.88 106 ASP A O 1
ATOM 788 N N . VAL A 1 107 ? -8.812 -0.005 24.152 1.00 98.25 107 VAL A N 1
ATOM 789 C CA . VAL A 1 107 ? -8.590 -1.446 24.138 1.00 98.25 107 VAL A CA 1
ATOM 790 C C . VAL A 1 107 ? -7.097 -1.690 23.928 1.00 98.25 107 VAL A C 1
ATOM 792 O O . VAL A 1 107 ? -6.509 -1.026 23.069 1.00 98.25 107 VAL A O 1
ATOM 795 N N . PRO A 1 108 ? -6.464 -2.632 24.656 1.00 96.81 108 PRO A N 1
ATOM 796 C CA . PRO A 1 108 ? -5.083 -3.014 24.378 1.00 96.81 108 PRO A CA 1
ATOM 797 C C . PRO A 1 108 ? -4.885 -3.343 22.895 1.00 96.81 108 PRO A C 1
ATOM 799 O O . PRO A 1 108 ? -5.732 -4.011 22.301 1.00 96.81 108 PRO A O 1
ATOM 802 N N . ASN A 1 109 ? -3.775 -2.888 22.302 1.00 96.31 109 ASN A N 1
ATOM 803 C CA . ASN A 1 109 ? -3.514 -3.080 20.874 1.00 96.31 109 ASN A CA 1
ATOM 804 C C . ASN A 1 109 ? -3.655 -4.551 20.486 1.00 96.31 109 ASN A C 1
ATOM 806 O O . ASN A 1 109 ? -3.017 -5.429 21.076 1.00 96.31 109 ASN A O 1
ATOM 810 N N . ILE A 1 110 ? -4.451 -4.810 19.453 1.00 97.06 110 ILE A N 1
ATOM 811 C CA . ILE A 1 110 ? -4.667 -6.168 18.966 1.00 97.06 110 ILE A CA 1
ATOM 812 C C . ILE A 1 110 ? -3.840 -6.358 17.704 1.00 97.06 110 ILE A C 1
ATOM 814 O O . ILE A 1 110 ? -4.060 -5.684 16.699 1.00 97.06 110 ILE A O 1
ATOM 818 N N . LYS A 1 111 ? -2.877 -7.278 17.765 1.00 97.69 111 LYS A N 1
ATOM 819 C CA . LYS A 1 111 ? -2.037 -7.651 16.627 1.00 97.69 111 LYS A CA 1
ATOM 820 C C . LYS A 1 111 ? -2.773 -8.653 15.737 1.00 97.69 111 LYS A C 1
ATOM 822 O O . LYS A 1 111 ? -3.229 -9.686 16.227 1.00 97.69 111 LYS A O 1
ATOM 827 N N . VAL A 1 112 ? -2.844 -8.368 14.441 1.00 97.88 112 VAL A N 1
ATOM 828 C CA . VAL A 1 112 ? -3.429 -9.242 13.418 1.00 97.88 112 VAL A CA 1
ATOM 829 C C . VAL A 1 112 ? -2.422 -9.429 12.289 1.00 97.88 112 VAL A C 1
ATOM 831 O O . VAL A 1 112 ? -1.904 -8.455 11.750 1.00 97.88 112 VAL A O 1
ATOM 834 N N . SER A 1 113 ? -2.159 -10.681 11.922 1.00 97.81 113 SER A N 1
ATOM 835 C CA . SER A 1 113 ? -1.292 -11.029 10.796 1.00 97.81 113 SER A CA 1
ATOM 836 C C . SER A 1 113 ? -2.103 -11.182 9.507 1.00 97.81 113 SER A C 1
ATOM 838 O O . SER A 1 113 ? -3.055 -11.971 9.447 1.00 97.81 113 SER A O 1
ATOM 840 N N . VAL A 1 114 ? -1.732 -10.434 8.472 1.00 98.00 114 VAL A N 1
ATOM 841 C CA . VAL A 1 114 ? -2.362 -10.438 7.148 1.00 98.00 114 VAL A CA 1
ATOM 842 C C . VAL A 1 114 ? -1.451 -11.165 6.161 1.00 98.00 114 VAL A C 1
ATOM 844 O O . VAL A 1 114 ? -0.341 -10.694 5.908 1.00 98.00 114 VAL A O 1
ATOM 847 N N . PRO A 1 115 ? -1.891 -12.298 5.582 1.00 97.62 115 PRO A N 1
ATOM 848 C CA . PRO A 1 115 ? -1.10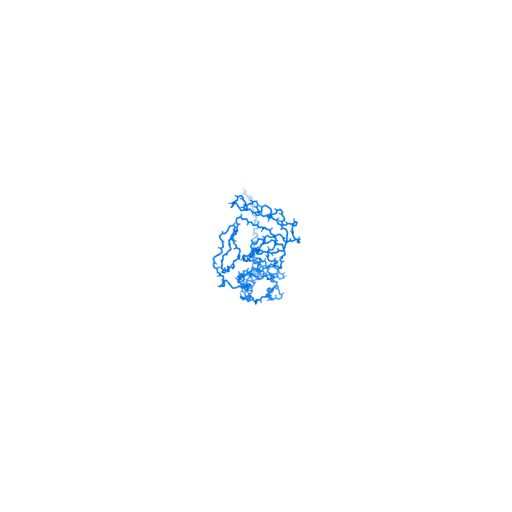6 -13.005 4.580 1.00 97.62 115 PRO A CA 1
ATOM 849 C C . PRO A 1 115 ? -0.884 -12.160 3.324 1.00 97.62 115 PRO A C 1
ATOM 851 O O . PRO A 1 115 ? -1.840 -11.609 2.775 1.00 97.62 115 PRO A O 1
ATOM 854 N N . GLY A 1 116 ? 0.357 -12.121 2.845 1.00 95.88 116 GLY A N 1
ATOM 855 C CA . GLY A 1 116 ? 0.717 -11.397 1.632 1.00 95.88 116 GLY A CA 1
ATOM 856 C C . GLY A 1 116 ? 0.437 -12.160 0.337 1.00 95.88 116 GLY A C 1
ATOM 857 O O . GLY A 1 116 ? 0.063 -13.346 0.319 1.00 95.88 116 GLY A O 1
ATOM 858 N N . GLU A 1 117 ? 0.667 -11.474 -0.781 1.00 93.88 117 GLU A N 1
ATOM 859 C CA . GLU A 1 117 ? 0.709 -12.080 -2.113 1.00 93.88 117 GLU A CA 1
ATOM 860 C C . GLU A 1 117 ? 1.737 -13.221 -2.146 1.00 93.88 117 GLU A C 1
ATOM 862 O O . GLU A 1 117 ? 1.412 -14.327 -2.595 1.00 93.88 117 GLU A O 1
ATOM 867 N N . PHE A 1 118 ? 2.911 -12.980 -1.556 1.00 94.81 118 PHE A N 1
ATOM 868 C CA . PHE A 1 118 ? 4.065 -13.878 -1.511 1.00 94.81 118 PHE A CA 1
ATOM 869 C C . PHE A 1 118 ? 4.557 -14.104 -0.075 1.00 94.81 118 PHE A C 1
ATOM 871 O O . PHE A 1 118 ? 4.140 -13.419 0.861 1.00 94.81 118 PHE A O 1
ATOM 878 N N . LYS A 1 119 ? 5.471 -15.061 0.125 1.00 93.75 119 LYS A N 1
ATOM 879 C CA . LYS A 1 119 ? 6.166 -15.218 1.408 1.00 93.75 119 LYS A CA 1
ATOM 880 C C . LYS A 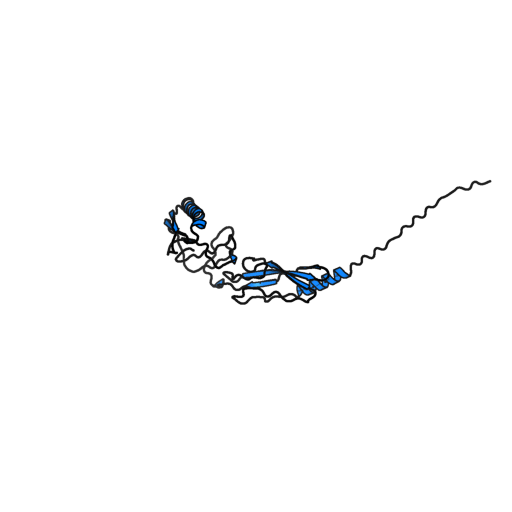1 119 ? 7.508 -14.504 1.370 1.00 93.75 119 LYS A C 1
ATOM 882 O O . LYS A 1 119 ? 8.240 -14.592 0.392 1.00 93.75 119 LYS A O 1
ATOM 887 N N . GLN A 1 120 ? 7.883 -13.852 2.472 1.00 91.44 120 GLN A N 1
ATOM 888 C CA . GLN A 1 120 ? 9.203 -13.215 2.580 1.00 91.44 120 GLN A CA 1
ATOM 889 C C . GLN A 1 120 ? 10.347 -14.229 2.408 1.00 91.44 120 GLN A C 1
ATOM 891 O O . GLN A 1 120 ? 11.410 -13.871 1.906 1.00 91.44 120 GLN A O 1
ATOM 896 N N . SER A 1 121 ? 10.118 -15.497 2.772 1.00 91.38 121 SER A N 1
ATOM 897 C CA . SER A 1 121 ? 11.047 -16.610 2.537 1.00 91.38 121 SER A CA 1
ATOM 898 C C . SER A 1 121 ? 11.351 -16.861 1.059 1.00 91.38 121 SER A C 1
ATOM 900 O O . SER A 1 121 ? 12.375 -17.466 0.753 1.00 91.38 121 SER A O 1
ATOM 902 N N . ASP A 1 122 ? 10.488 -16.398 0.152 1.00 90.75 122 ASP A N 1
ATOM 903 C CA . ASP A 1 122 ? 10.666 -16.544 -1.294 1.00 90.75 122 ASP A CA 1
ATOM 904 C C . ASP A 1 122 ? 11.589 -15.450 -1.861 1.00 90.75 122 ASP A C 1
ATOM 906 O O . ASP A 1 122 ? 12.076 -15.567 -2.989 1.00 90.75 122 ASP A O 1
ATOM 910 N N . SER A 1 123 ? 11.850 -14.391 -1.080 1.00 92.25 123 SER A N 1
ATOM 911 C CA . SER A 1 123 ? 12.679 -13.261 -1.492 1.00 92.25 123 SER A CA 1
ATOM 912 C C . SER A 1 123 ? 14.131 -13.679 -1.699 1.00 92.25 123 SER A C 1
ATOM 914 O O . SER A 1 123 ? 14.782 -14.251 -0.824 1.00 92.25 123 SER A O 1
ATOM 916 N N . LYS A 1 124 ? 14.682 -13.287 -2.843 1.00 90.69 124 LYS A N 1
ATOM 917 C CA . LYS A 1 124 ? 16.091 -13.434 -3.197 1.00 90.69 124 LYS A CA 1
ATOM 918 C C . LYS A 1 124 ? 16.773 -12.073 -3.150 1.00 90.69 124 LYS A C 1
ATOM 920 O O . LYS A 1 124 ? 16.423 -11.167 -3.896 1.00 90.69 124 LYS A O 1
ATOM 925 N N . GLY A 1 125 ? 17.787 -11.951 -2.299 1.00 85.31 125 GLY A N 1
ATOM 926 C CA . GLY A 1 125 ? 18.542 -10.711 -2.132 1.00 85.31 125 GLY A CA 1
ATOM 927 C C . GLY A 1 125 ? 17.891 -9.715 -1.169 1.00 85.31 125 GLY A C 1
ATOM 928 O O . GLY A 1 125 ? 16.743 -9.862 -0.748 1.00 85.31 125 GLY A O 1
ATOM 929 N N . LEU A 1 126 ? 18.680 -8.711 -0.791 1.00 88.25 126 LEU A N 1
ATOM 930 C CA . LEU A 1 126 ? 18.271 -7.634 0.108 1.00 88.25 126 LEU A CA 1
ATOM 931 C C . LEU A 1 126 ? 17.594 -6.499 -0.675 1.00 88.25 126 LEU A C 1
ATOM 933 O O . LEU A 1 126 ? 17.910 -6.318 -1.855 1.00 88.25 126 LEU A O 1
ATOM 937 N N . PRO A 1 127 ? 16.707 -5.714 -0.036 1.00 90.69 127 PRO A N 1
ATOM 938 C CA . PRO A 1 127 ? 16.166 -4.510 -0.654 1.00 90.69 127 PRO A CA 1
ATOM 939 C C . PRO A 1 127 ? 17.284 -3.531 -1.044 1.00 90.69 127 PRO A C 1
ATOM 941 O O . PRO A 1 127 ? 18.296 -3.438 -0.334 1.00 90.69 127 PRO A O 1
ATOM 944 N N . PRO A 1 128 ? 17.112 -2.763 -2.136 1.00 91.38 128 PRO A N 1
ATOM 945 C CA . PRO A 1 128 ? 18.010 -1.662 -2.449 1.00 91.38 128 PRO A CA 1
ATOM 946 C C . PRO A 1 128 ? 18.000 -0.626 -1.317 1.00 91.38 128 PRO A C 1
ATOM 948 O O . PRO A 1 128 ? 16.983 -0.390 -0.660 1.00 91.38 128 PRO A O 1
ATOM 951 N N . ARG A 1 129 ? 19.151 0.013 -1.085 1.00 94.88 129 ARG A N 1
ATOM 952 C CA . ARG A 1 129 ? 19.281 1.069 -0.075 1.00 94.88 129 ARG A CA 1
ATOM 953 C C . ARG A 1 129 ? 18.775 2.389 -0.646 1.00 94.88 129 ARG A C 1
ATOM 955 O O . ARG A 1 129 ? 19.434 2.981 -1.493 1.00 94.88 129 ARG A O 1
ATOM 962 N N . VAL A 1 130 ? 17.632 2.844 -0.150 1.00 95.56 130 VAL A N 1
ATOM 963 C CA . VAL A 1 130 ? 17.009 4.134 -0.479 1.00 95.56 130 VAL A CA 1
ATOM 964 C C . VAL A 1 130 ? 16.586 4.845 0.808 1.00 95.56 130 VAL A C 1
ATOM 966 O O . VAL A 1 130 ? 16.407 4.194 1.841 1.00 95.56 130 VAL A O 1
ATOM 969 N N . ILE A 1 131 ? 16.476 6.175 0.766 1.00 94.31 131 ILE A N 1
ATOM 970 C CA . ILE A 1 131 ? 16.001 7.004 1.882 1.00 94.31 131 ILE A CA 1
ATOM 971 C C . ILE A 1 131 ? 14.831 7.863 1.372 1.00 94.31 131 ILE A C 1
ATOM 973 O O . ILE A 1 131 ? 15.049 8.642 0.445 1.00 94.31 131 ILE A O 1
ATOM 977 N N . PRO A 1 132 ? 13.626 7.761 1.969 1.00 92.25 132 PRO A N 1
ATOM 978 C CA . PRO A 1 132 ? 13.222 6.763 2.969 1.00 92.25 132 PRO A CA 1
ATOM 979 C C . PRO A 1 132 ? 13.286 5.328 2.411 1.00 92.25 132 PRO A C 1
ATOM 981 O O . PRO A 1 132 ? 13.311 5.127 1.199 1.00 92.25 132 PRO A O 1
ATOM 984 N N . SER A 1 133 ? 13.348 4.326 3.293 1.00 93.69 133 SER A N 1
ATOM 985 C CA . SER A 1 133 ? 13.406 2.913 2.894 1.00 93.69 133 SER A CA 1
ATOM 986 C C . SER A 1 133 ? 12.141 2.469 2.158 1.00 93.69 133 SER A C 1
ATOM 988 O O . SER A 1 133 ? 11.050 2.960 2.449 1.00 93.69 133 SER A O 1
ATOM 990 N N . LEU A 1 134 ? 12.267 1.473 1.272 1.00 94.25 134 LEU A N 1
ATOM 991 C CA . LEU A 1 134 ? 11.100 0.812 0.683 1.00 94.25 134 LEU A CA 1
ATOM 992 C C . LEU A 1 134 ? 10.223 0.204 1.782 1.00 94.25 134 LEU A C 1
ATOM 994 O O . LEU A 1 134 ? 10.733 -0.465 2.681 1.00 94.25 134 LEU A O 1
ATOM 998 N N . ARG A 1 135 ? 8.907 0.417 1.676 1.00 92.25 135 ARG A N 1
ATOM 999 C CA . ARG A 1 135 ? 7.916 -0.177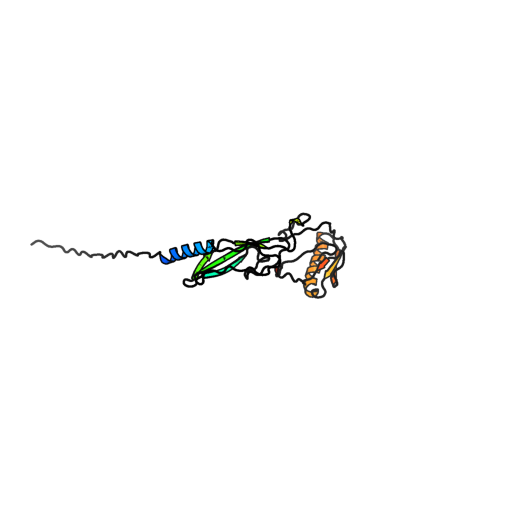 2.584 1.00 92.25 135 ARG A CA 1
ATOM 1000 C C . ARG A 1 135 ? 7.923 -1.700 2.483 1.00 92.25 135 ARG A C 1
ATOM 1002 O O . ARG A 1 135 ? 7.897 -2.389 3.493 1.00 92.25 135 ARG A O 1
ATOM 1009 N N . GLU A 1 136 ? 7.954 -2.201 1.253 1.00 94.12 136 GLU A N 1
ATOM 1010 C CA . GLU A 1 136 ? 7.866 -3.620 0.930 1.00 94.12 136 GLU A CA 1
ATOM 1011 C C . GLU A 1 136 ? 8.889 -3.966 -0.149 1.00 94.12 136 GLU A C 1
ATOM 1013 O O . GLU A 1 136 ? 9.141 -3.179 -1.065 1.00 94.12 136 GLU A O 1
ATOM 1018 N N . TRP A 1 137 ? 9.485 -5.152 -0.037 1.00 94.69 137 TRP A N 1
ATOM 1019 C CA . TRP A 1 137 ? 10.423 -5.672 -1.021 1.00 94.69 137 TRP A CA 1
ATOM 1020 C C . TRP A 1 137 ? 10.373 -7.194 -1.066 1.00 94.69 137 TRP A C 1
ATOM 1022 O O . TRP A 1 137 ? 10.601 -7.872 -0.062 1.00 94.69 137 TRP A O 1
ATOM 1032 N N . LEU A 1 138 ? 10.161 -7.711 -2.271 1.00 95.06 138 LEU A N 1
ATOM 1033 C CA . LEU A 1 138 ? 10.339 -9.113 -2.596 1.00 95.06 138 LEU A CA 1
ATOM 1034 C C . LEU A 1 138 ? 11.298 -9.196 -3.780 1.00 95.06 138 LEU A C 1
ATOM 1036 O O . LEU A 1 138 ? 10.949 -8.848 -4.908 1.00 95.06 138 LEU A O 1
ATOM 1040 N N . GLY A 1 139 ? 12.524 -9.628 -3.511 1.00 93.31 139 GLY A N 1
ATOM 1041 C CA . GLY A 1 139 ? 13.525 -9.793 -4.550 1.00 93.31 139 GLY A CA 1
ATOM 1042 C C . GLY A 1 139 ? 13.301 -11.087 -5.325 1.00 93.31 139 GLY A C 1
ATOM 1043 O O . GLY A 1 139 ? 13.022 -12.135 -4.745 1.00 93.31 139 GLY A O 1
ATOM 1044 N N . TYR A 1 140 ? 13.469 -11.032 -6.640 1.00 88.19 140 TYR A N 1
ATOM 1045 C CA . TYR A 1 140 ? 13.555 -12.220 -7.483 1.00 88.19 140 TYR A CA 1
ATOM 1046 C C . TYR A 1 140 ? 15.011 -12.481 -7.873 1.00 88.19 140 TYR A C 1
ATOM 1048 O O . TYR A 1 140 ? 15.891 -11.640 -7.708 1.00 88.19 140 TYR A O 1
ATOM 1056 N N . GLY A 1 141 ? 15.288 -13.688 -8.364 1.00 85.62 141 GLY A N 1
ATOM 1057 C CA . GLY A 1 141 ? 16.622 -14.025 -8.854 1.00 85.62 141 GLY A CA 1
ATOM 1058 C C . GLY A 1 141 ? 16.909 -13.322 -10.179 1.00 85.62 141 GLY A C 1
ATOM 1059 O O . GLY A 1 141 ? 16.005 -13.148 -10.991 1.00 85.62 141 GLY A O 1
ATOM 1060 N N . GLY A 1 142 ? 18.176 -12.985 -10.409 1.00 85.81 142 GLY A N 1
ATOM 1061 C CA . GLY A 1 142 ? 18.633 -12.301 -11.616 1.00 85.81 142 GLY A CA 1
ATOM 1062 C C . GLY A 1 142 ? 19.123 -10.887 -11.327 1.00 85.81 142 GLY A C 1
ATOM 1063 O O . GLY A 1 142 ? 19.199 -10.452 -10.180 1.00 85.81 142 GLY A O 1
ATOM 1064 N N . SER A 1 143 ? 19.494 -10.182 -12.386 1.00 83.06 143 SER A N 1
ATOM 1065 C CA . SER A 1 143 ? 19.886 -8.781 -12.330 1.00 83.06 143 SER A CA 1
ATOM 1066 C C . SER A 1 143 ? 19.380 -8.066 -13.575 1.00 83.06 143 SER A C 1
ATOM 1068 O O . SER A 1 143 ? 19.350 -8.630 -14.669 1.00 83.06 143 SER A O 1
ATOM 1070 N N . ALA A 1 144 ? 18.974 -6.815 -13.395 1.00 82.69 144 ALA A N 1
ATOM 1071 C CA . ALA A 1 144 ? 18.652 -5.915 -14.486 1.00 82.69 144 ALA A CA 1
ATOM 1072 C C . ALA A 1 144 ? 19.693 -4.797 -14.492 1.00 82.69 144 ALA A C 1
ATOM 1074 O O . ALA A 1 144 ? 19.931 -4.155 -13.470 1.00 82.69 144 ALA A O 1
ATOM 1075 N N . ALA A 1 145 ? 20.324 -4.582 -15.643 1.00 83.38 145 ALA A N 1
ATOM 1076 C CA . ALA A 1 145 ? 21.224 -3.463 -15.862 1.00 83.38 145 ALA A CA 1
ATOM 1077 C C . ALA A 1 145 ? 20.580 -2.515 -16.868 1.00 83.38 145 ALA A C 1
ATOM 1079 O O . ALA A 1 145 ? 20.208 -2.918 -17.972 1.00 83.38 145 ALA A O 1
ATOM 1080 N N . MET A 1 146 ? 20.453 -1.252 -16.476 1.00 85.12 146 MET A N 1
ATOM 1081 C CA . MET A 1 146 ? 19.911 -0.222 -17.346 1.00 85.12 146 MET A CA 1
ATOM 1082 C C . MET A 1 146 ? 20.992 0.258 -18.315 1.00 85.12 146 MET A C 1
ATOM 1084 O O . MET A 1 146 ? 22.062 0.673 -17.868 1.00 85.12 146 MET A O 1
ATOM 1088 N N . PRO A 1 147 ? 20.761 0.213 -19.638 1.00 91.12 147 PRO A N 1
ATOM 1089 C CA . PRO A 1 147 ? 21.732 0.728 -20.592 1.00 91.12 147 PRO A CA 1
ATOM 1090 C C . PRO A 1 147 ? 21.860 2.252 -20.468 1.00 91.12 147 PRO A C 1
ATOM 1092 O O . PRO A 1 147 ? 20.898 2.945 -20.146 1.00 91.12 147 PRO A O 1
ATOM 1095 N N . ALA A 1 148 ? 23.016 2.809 -20.839 1.00 95.31 148 ALA A N 1
ATOM 1096 C CA . ALA A 1 148 ? 23.230 4.264 -20.853 1.00 95.31 148 ALA A CA 1
ATOM 1097 C C . ALA A 1 148 ? 22.369 5.015 -21.893 1.00 95.31 148 ALA A C 1
ATOM 1099 O O . ALA A 1 148 ? 22.417 6.243 -21.985 1.00 95.31 148 ALA A O 1
ATOM 1100 N N . LYS A 1 149 ? 21.605 4.294 -22.720 1.00 96.88 149 LYS A N 1
ATOM 1101 C CA . LYS A 1 149 ? 20.622 4.839 -23.659 1.00 96.88 149 LYS A CA 1
ATOM 1102 C C . LYS A 1 149 ? 19.388 3.950 -23.665 1.00 96.88 149 LYS A C 1
ATOM 1104 O O . LYS A 1 149 ? 19.528 2.734 -23.770 1.00 96.88 149 LYS A O 1
ATOM 1109 N N . GLY A 1 150 ? 18.202 4.540 -23.625 1.00 95.69 150 GLY A N 1
ATOM 1110 C CA . GLY A 1 150 ? 16.962 3.772 -23.578 1.00 95.69 150 GLY A CA 1
ATOM 1111 C C . GLY A 1 150 ? 15.724 4.602 -23.878 1.00 95.69 150 GLY A C 1
ATOM 1112 O O . GLY A 1 150 ? 15.804 5.719 -24.392 1.00 95.69 150 GLY A O 1
ATOM 1113 N N . GLU A 1 151 ? 14.562 4.026 -23.592 1.00 97.50 151 GLU A N 1
ATOM 1114 C CA . GLU A 1 151 ? 13.276 4.697 -23.765 1.00 97.50 151 GLU A CA 1
ATOM 1115 C C . GLU A 1 151 ? 12.415 4.476 -22.522 1.00 97.50 151 GLU A C 1
ATOM 1117 O O . GLU A 1 151 ? 12.446 3.396 -21.925 1.00 97.50 151 GLU A O 1
ATOM 1122 N N . ILE A 1 152 ? 11.660 5.511 -22.170 1.00 98.38 152 ILE A N 1
ATOM 1123 C CA . ILE A 1 152 ? 10.600 5.487 -21.168 1.00 98.38 152 ILE A CA 1
ATOM 1124 C C . ILE A 1 152 ? 9.286 5.490 -21.946 1.00 98.38 152 ILE A C 1
ATOM 1126 O O . ILE A 1 152 ? 9.029 6.397 -22.739 1.00 98.38 152 ILE A O 1
ATOM 1130 N N . ILE A 1 153 ? 8.494 4.443 -21.764 1.00 98.50 153 ILE A N 1
ATOM 1131 C CA . ILE A 1 153 ? 7.221 4.225 -22.432 1.00 98.50 153 ILE A CA 1
ATOM 1132 C C . ILE A 1 153 ? 6.102 4.617 -21.478 1.00 98.50 153 ILE A C 1
ATOM 1134 O O . ILE A 1 153 ? 5.954 4.018 -20.418 1.00 98.50 153 ILE A O 1
ATOM 1138 N N . LEU A 1 154 ? 5.304 5.601 -21.857 1.00 98.75 154 LEU A N 1
ATOM 1139 C CA . LEU A 1 154 ? 4.117 5.990 -21.112 1.00 98.75 154 LEU A CA 1
ATOM 1140 C C . LEU A 1 154 ? 2.914 5.223 -21.638 1.00 98.75 154 LEU A C 1
ATOM 1142 O O . LEU A 1 154 ? 2.723 5.104 -22.854 1.00 98.75 154 LEU A O 1
ATOM 1146 N N . ASP A 1 155 ? 2.080 4.764 -20.715 1.00 98.38 155 ASP A N 1
ATOM 1147 C CA . ASP A 1 155 ? 0.739 4.302 -21.030 1.00 98.38 155 ASP A CA 1
ATOM 1148 C C . ASP A 1 155 ? -0.027 5.406 -21.780 1.00 98.38 155 ASP A C 1
ATOM 1150 O O . ASP A 1 155 ? -0.186 6.505 -21.236 1.00 98.38 155 ASP A O 1
ATOM 1154 N N . PRO A 1 156 ? -0.509 5.161 -23.014 1.00 98.38 156 PRO A N 1
ATOM 1155 C CA . PRO A 1 156 ? -1.223 6.170 -23.786 1.00 98.38 156 PRO A CA 1
ATOM 1156 C C . PRO A 1 156 ? -2.427 6.766 -23.050 1.00 98.38 156 PRO A C 1
ATOM 1158 O O . PRO A 1 156 ? -2.718 7.943 -23.249 1.00 98.38 156 PRO A O 1
ATOM 1161 N N . ALA A 1 157 ? -3.095 5.993 -22.185 1.00 98.31 157 ALA A N 1
ATOM 1162 C CA . ALA A 1 157 ? -4.256 6.462 -21.429 1.00 98.31 157 ALA A CA 1
ATOM 1163 C C . ALA A 1 157 ? -3.902 7.518 -20.366 1.00 98.31 157 ALA A C 1
ATOM 1165 O O . ALA A 1 157 ? -4.751 8.328 -20.007 1.00 98.31 157 ALA A O 1
ATOM 1166 N N . PHE A 1 158 ? -2.650 7.536 -19.897 1.00 98.19 158 PHE A N 1
ATOM 1167 C CA . PHE A 1 158 ? -2.171 8.423 -18.827 1.00 98.19 158 PHE A CA 1
ATOM 1168 C C . PHE A 1 158 ? -1.018 9.322 -19.278 1.00 98.19 158 PHE A C 1
ATOM 1170 O O . PHE A 1 158 ? -0.401 10.009 -18.467 1.00 98.19 158 PHE A O 1
ATOM 1177 N N . ALA A 1 159 ? -0.714 9.337 -20.578 1.00 97.94 159 ALA A N 1
ATOM 1178 C CA . ALA A 1 159 ? 0.440 10.038 -21.118 1.00 97.94 159 ALA A CA 1
ATOM 1179 C C . ALA A 1 159 ? 0.435 11.525 -20.760 1.00 97.94 159 ALA A C 1
ATOM 1181 O O . ALA A 1 159 ? 1.472 12.049 -20.379 1.00 97.94 159 ALA A O 1
ATOM 1182 N N . GLN A 1 160 ? -0.724 12.189 -20.825 1.00 98.19 160 GLN A N 1
ATOM 1183 C CA . GLN A 1 160 ? -0.835 13.613 -20.502 1.00 98.19 160 GLN A CA 1
ATOM 1184 C C . GLN A 1 160 ? -0.412 13.924 -19.058 1.00 98.19 160 GLN A C 1
ATOM 1186 O O . GLN A 1 160 ? 0.257 14.927 -18.833 1.00 98.19 160 GLN A O 1
ATOM 1191 N N . GLU A 1 161 ? -0.772 13.067 -18.103 1.00 97.88 161 GLU A N 1
ATOM 1192 C CA . GLU A 1 161 ? -0.445 13.238 -16.682 1.00 97.88 161 GLU A CA 1
ATOM 1193 C C . GLU A 1 161 ? 1.008 12.845 -16.375 1.00 97.88 161 GLU A C 1
ATOM 1195 O O . GLU A 1 161 ? 1.665 13.459 -15.540 1.00 97.88 161 GLU A O 1
ATOM 1200 N N . LEU A 1 162 ? 1.544 11.853 -17.091 1.00 98.25 162 LEU A N 1
ATOM 1201 C CA . LEU A 1 162 ? 2.890 11.322 -16.863 1.00 98.25 162 LEU A CA 1
ATOM 1202 C C . LEU A 1 162 ? 4.002 12.081 -17.609 1.00 98.25 162 LEU A C 1
ATOM 1204 O O . LEU A 1 162 ? 5.165 11.998 -17.211 1.00 98.25 162 LEU A O 1
ATOM 1208 N N . GLN A 1 163 ? 3.675 12.782 -18.701 1.00 98.31 163 GLN A N 1
ATOM 1209 C CA . GLN A 1 163 ? 4.645 13.330 -19.659 1.00 98.31 163 GLN A CA 1
ATOM 1210 C C . GLN A 1 163 ? 5.696 14.222 -18.994 1.00 98.31 163 GLN A C 1
ATOM 1212 O O . GLN A 1 163 ? 6.890 13.988 -19.172 1.00 98.31 163 GLN A O 1
ATOM 1217 N N . GLU A 1 164 ? 5.262 15.241 -18.253 1.00 98.38 164 GLU A N 1
ATOM 1218 C CA . GLU A 1 164 ? 6.159 16.235 -17.655 1.00 98.38 164 GLU A CA 1
ATOM 1219 C C . GLU A 1 164 ? 7.095 15.585 -16.629 1.00 98.38 164 GLU A C 1
ATOM 1221 O O . GLU A 1 164 ? 8.316 15.711 -16.732 1.00 98.38 164 GLU A O 1
ATOM 1226 N N . GLY A 1 165 ? 6.539 14.791 -15.708 1.00 98.25 165 GLY A N 1
ATOM 1227 C CA . GLY A 1 165 ? 7.323 14.092 -14.689 1.00 98.25 165 GLY A CA 1
ATOM 1228 C C . GLY A 1 165 ? 8.347 13.126 -15.287 1.00 98.25 165 GLY A C 1
ATOM 1229 O O . GLY A 1 165 ? 9.482 13.053 -14.819 1.00 98.25 165 GLY A O 1
ATOM 1230 N N . MET A 1 166 ? 7.995 12.410 -16.358 1.00 98.50 166 MET A N 1
ATOM 1231 C CA . MET A 1 166 ? 8.918 11.462 -16.992 1.00 98.50 166 MET A CA 1
ATOM 1232 C C . MET A 1 166 ? 9.967 12.133 -17.884 1.00 98.50 166 MET A C 1
ATOM 1234 O O . MET A 1 166 ? 11.052 11.580 -18.070 1.00 98.50 166 MET A O 1
ATOM 1238 N N . GLN A 1 167 ? 9.694 13.332 -18.405 1.00 98.56 167 GLN A N 1
ATOM 1239 C CA . GLN A 1 167 ? 10.713 14.159 -19.059 1.00 98.56 167 GLN A CA 1
ATOM 1240 C C . GLN A 1 167 ? 11.722 14.715 -18.052 1.00 98.56 167 GLN A C 1
ATOM 1242 O O . GLN A 1 167 ? 12.925 14.711 -18.332 1.00 98.56 167 GLN A O 1
ATOM 1247 N N . LEU A 1 168 ? 11.250 15.134 -16.874 1.00 98.62 168 LEU A N 1
ATOM 1248 C CA . LEU A 1 168 ? 12.124 15.536 -15.776 1.00 98.62 168 LEU A CA 1
ATOM 1249 C C . LEU A 1 168 ? 13.002 14.361 -15.334 1.00 98.62 168 LEU A C 1
ATOM 1251 O O . LEU A 1 168 ? 14.222 14.474 -15.353 1.00 98.62 168 LEU A O 1
ATOM 1255 N N . PHE A 1 169 ? 12.405 13.190 -15.100 1.00 98.06 169 PHE A N 1
ATOM 1256 C CA . PHE A 1 169 ? 13.156 11.981 -14.759 1.00 98.06 169 PHE A CA 1
ATOM 1257 C C . PHE A 1 169 ? 14.208 11.606 -15.822 1.00 98.06 169 PHE A C 1
ATOM 1259 O O . PHE A 1 169 ? 15.334 11.238 -15.487 1.00 98.06 169 PHE A O 1
ATOM 1266 N N . ALA A 1 170 ? 13.894 11.731 -17.117 1.00 98.25 170 ALA A N 1
ATOM 1267 C CA . ALA A 1 170 ? 14.875 11.503 -18.182 1.00 98.25 170 ALA A CA 1
ATOM 1268 C C . ALA A 1 170 ? 16.045 12.505 -18.143 1.00 98.25 170 ALA A C 1
ATOM 1270 O O . ALA A 1 170 ? 17.180 12.131 -18.451 1.00 98.25 170 ALA A O 1
ATOM 1271 N N . SER A 1 171 ? 15.773 13.756 -17.764 1.00 98.50 171 SER A N 1
ATOM 1272 C CA . SER A 1 171 ? 16.792 14.794 -17.568 1.00 98.50 171 SER A CA 1
ATOM 1273 C C . SER A 1 171 ? 17.670 14.478 -16.355 1.00 98.50 171 SER A C 1
ATOM 1275 O O . SER A 1 171 ? 18.892 14.479 -16.482 1.00 98.50 171 SER A O 1
ATOM 1277 N N . ASP A 1 172 ? 17.076 14.061 -15.235 1.00 98.25 172 ASP A N 1
ATOM 1278 C CA . ASP A 1 172 ? 17.813 13.652 -14.032 1.00 98.25 172 ASP A CA 1
ATOM 1279 C C . ASP A 1 172 ? 18.759 12.475 -14.318 1.00 98.25 172 ASP A C 1
ATOM 1281 O O . ASP A 1 172 ? 19.932 12.495 -13.941 1.00 98.25 172 ASP A O 1
ATOM 1285 N N . LEU A 1 173 ? 18.295 11.462 -15.064 1.00 97.19 173 LEU A N 1
ATOM 1286 C CA . LEU A 1 173 ? 19.136 10.339 -15.501 1.00 97.19 173 LEU A CA 1
ATOM 1287 C C . LEU A 1 173 ? 20.339 10.806 -16.335 1.00 97.19 173 LEU A C 1
ATOM 1289 O O . LEU A 1 173 ? 21.440 10.248 -16.228 1.00 97.19 173 LEU A O 1
ATOM 1293 N N . LYS A 1 174 ? 20.147 11.834 -17.167 1.00 97.88 174 LYS A N 1
ATOM 1294 C CA . LYS A 1 174 ? 21.216 12.419 -17.973 1.00 97.88 174 LYS A CA 1
ATOM 1295 C C . LYS A 1 174 ? 22.212 13.178 -17.107 1.00 97.88 174 LYS A C 1
ATOM 1297 O O . LYS A 1 174 ? 23.413 12.985 -17.282 1.00 97.88 174 LYS A O 1
ATOM 1302 N N . GLU A 1 175 ? 21.741 14.007 -16.192 1.00 98.38 175 GLU A N 1
ATOM 1303 C CA . GLU A 1 175 ? 22.596 14.847 -15.355 1.00 98.38 175 GLU A CA 1
ATOM 1304 C C . GLU A 1 175 ? 23.379 14.032 -14.323 1.00 98.38 175 GLU A C 1
ATOM 1306 O O . GLU A 1 175 ? 24.583 14.225 -14.165 1.00 98.38 175 GLU A O 1
ATOM 1311 N N . GLN A 1 176 ? 22.727 13.070 -13.669 1.00 97.12 176 GLN A N 1
ATOM 1312 C CA . GLN A 1 176 ? 23.329 12.307 -12.575 1.00 97.12 176 GLN A CA 1
ATOM 1313 C C . GLN A 1 176 ? 24.161 11.115 -13.053 1.00 97.12 176 GLN A C 1
ATOM 1315 O O . GLN A 1 176 ? 25.143 10.749 -12.411 1.00 97.12 176 GLN A O 1
ATOM 1320 N N . SER A 1 177 ? 23.764 10.483 -14.163 1.00 95.62 177 SER A N 1
ATOM 1321 C CA . SER A 1 177 ? 24.355 9.212 -14.616 1.00 95.62 177 SER A CA 1
ATOM 1322 C C . SER A 1 177 ? 24.857 9.238 -16.062 1.00 95.62 177 SER A C 1
ATOM 1324 O O . SER A 1 177 ? 25.395 8.240 -16.539 1.00 95.62 177 SER A O 1
ATOM 1326 N N . ASN A 1 178 ? 24.701 10.355 -16.785 1.00 97.25 178 ASN A N 1
ATOM 1327 C CA . ASN A 1 178 ? 24.966 10.463 -18.226 1.00 97.25 178 ASN A CA 1
ATOM 1328 C C . ASN A 1 178 ? 24.122 9.498 -19.090 1.00 97.25 178 ASN A C 1
ATOM 1330 O O . ASN A 1 178 ? 24.515 9.119 -20.200 1.00 97.25 178 ASN A O 1
ATOM 1334 N N . TYR A 1 179 ? 22.947 9.097 -18.596 1.00 97.69 179 TYR A N 1
ATOM 1335 C CA . TYR A 1 179 ? 22.042 8.174 -19.281 1.00 97.69 179 TYR A CA 1
ATOM 1336 C C . TYR A 1 179 ? 21.073 8.952 -20.179 1.00 97.69 179 TYR A C 1
ATOM 1338 O O . TYR A 1 179 ? 20.454 9.917 -19.757 1.00 97.69 179 TYR A O 1
ATOM 1346 N N . ASN A 1 180 ? 20.939 8.555 -21.447 1.00 97.88 180 ASN A N 1
ATOM 1347 C CA . ASN A 1 180 ? 20.153 9.288 -22.446 1.00 97.88 180 ASN A CA 1
ATOM 1348 C C . ASN A 1 180 ? 18.867 8.524 -22.766 1.00 97.88 180 ASN A C 1
ATOM 1350 O O . ASN A 1 180 ? 18.874 7.596 -23.580 1.00 97.88 180 ASN A O 1
ATOM 1354 N N . TYR A 1 181 ? 17.770 8.917 -22.128 1.00 98.06 181 TYR A N 1
ATOM 1355 C CA . TYR A 1 181 ? 16.472 8.272 -22.292 1.00 98.06 181 TYR A CA 1
ATOM 1356 C C . TYR A 1 181 ? 15.504 9.171 -23.055 1.00 98.06 181 TYR A C 1
ATOM 1358 O O . TYR A 1 181 ? 15.499 10.386 -22.881 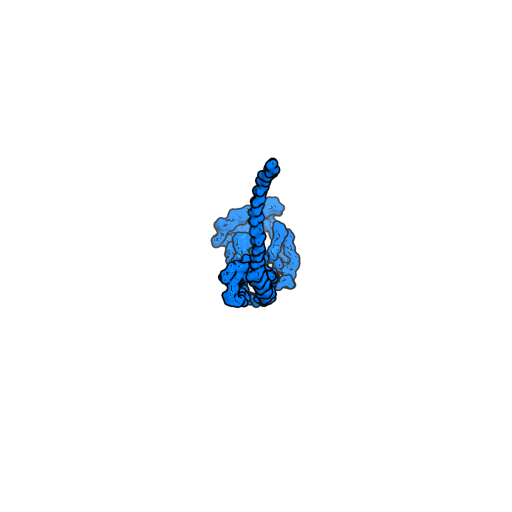1.00 98.06 181 TYR A O 1
ATOM 1366 N N . LYS A 1 182 ? 14.695 8.569 -23.931 1.00 98.19 182 LYS A N 1
ATOM 1367 C CA . LYS A 1 182 ? 13.630 9.267 -24.664 1.00 98.19 182 LYS A CA 1
ATOM 1368 C C . LYS A 1 182 ? 12.265 8.844 -24.145 1.00 98.19 182 LYS A C 1
ATOM 1370 O O . LYS A 1 182 ? 12.004 7.648 -24.035 1.00 98.19 182 LYS A O 1
ATOM 1375 N N . VAL A 1 183 ? 11.397 9.813 -23.884 1.00 98.50 183 VAL A N 1
ATOM 1376 C CA . VAL A 1 183 ? 10.008 9.566 -23.483 1.00 98.50 183 VAL A CA 1
ATOM 1377 C C . VAL A 1 183 ? 9.141 9.402 -24.732 1.00 98.50 183 VAL A C 1
ATOM 1379 O O . VAL A 1 183 ? 9.210 10.227 -25.644 1.00 98.50 183 VAL A O 1
ATOM 1382 N N . LYS A 1 184 ? 8.340 8.335 -24.793 1.00 97.94 184 LYS A N 1
ATOM 1383 C CA . LYS A 1 184 ? 7.334 8.099 -25.841 1.00 97.94 184 LYS A CA 1
ATOM 1384 C C . LYS A 1 184 ? 6.109 7.399 -25.267 1.00 97.94 184 LYS A C 1
ATOM 1386 O O . LYS A 1 184 ? 6.186 6.816 -24.196 1.00 97.94 184 LYS A O 1
ATOM 1391 N N . THR A 1 185 ? 5.000 7.405 -25.991 1.00 98.38 185 THR A N 1
ATOM 1392 C CA . THR A 1 185 ? 3.803 6.634 -25.632 1.00 98.38 185 THR A CA 1
ATOM 1393 C C . THR A 1 185 ? 3.796 5.282 -26.345 1.00 98.38 185 THR A C 1
ATOM 1395 O O . THR A 1 185 ? 4.352 5.144 -27.438 1.00 98.38 185 THR A O 1
ATOM 1398 N N . GLY A 1 186 ? 3.193 4.261 -25.737 1.00 97.69 186 GLY A N 1
ATOM 1399 C CA . GLY A 1 186 ? 3.050 2.952 -26.375 1.00 97.69 186 GLY A CA 1
ATOM 1400 C C . GLY A 1 186 ? 2.793 1.808 -25.401 1.00 97.69 186 GLY A C 1
ATOM 1401 O O . GLY A 1 186 ? 2.536 2.018 -24.223 1.00 97.69 186 GLY A O 1
ATOM 1402 N N . ALA A 1 187 ? 2.871 0.578 -25.908 1.00 96.62 187 ALA A N 1
ATOM 1403 C CA . ALA A 1 187 ? 2.747 -0.626 -25.092 1.00 96.62 187 ALA A CA 1
ATOM 1404 C C . 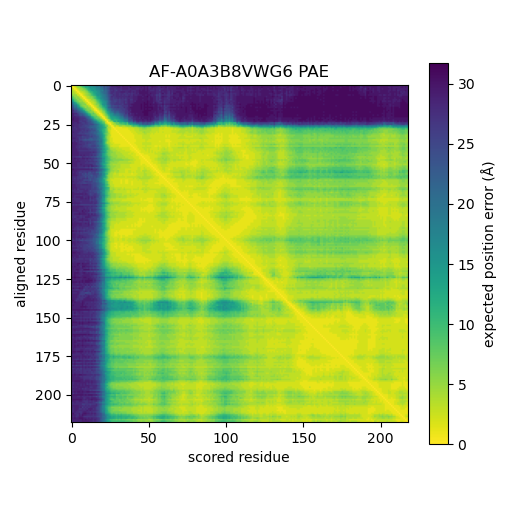ALA A 1 187 ? 4.061 -0.955 -24.346 1.00 96.62 187 ALA A C 1
ATOM 1406 O O . ALA A 1 187 ? 5.139 -0.619 -24.852 1.00 96.62 187 ALA A O 1
ATOM 1407 N N . PRO A 1 188 ? 4.001 -1.656 -23.193 1.00 95.44 188 PRO A N 1
ATOM 1408 C CA . PRO A 1 188 ? 5.189 -2.153 -22.500 1.00 95.44 188 PRO A CA 1
ATOM 1409 C C . PRO A 1 188 ? 6.098 -2.959 -23.433 1.00 95.44 188 PRO A C 1
ATOM 1411 O O . PRO A 1 188 ? 5.621 -3.759 -24.240 1.00 95.44 188 PRO A O 1
ATOM 1414 N N . ALA A 1 189 ? 7.412 -2.772 -23.311 1.00 93.38 189 ALA A N 1
ATOM 1415 C CA . ALA A 1 189 ? 8.388 -3.429 -24.170 1.00 93.38 189 ALA A CA 1
ATOM 1416 C C . ALA A 1 189 ? 9.636 -3.858 -23.392 1.00 93.38 189 ALA A C 1
ATOM 1418 O O . ALA A 1 189 ? 10.130 -3.135 -22.527 1.00 93.38 189 ALA A O 1
ATOM 1419 N N . LYS A 1 190 ? 10.182 -5.021 -23.766 1.00 91.75 190 LYS A N 1
ATOM 1420 C CA . LYS A 1 190 ? 11.373 -5.606 -23.144 1.00 91.75 190 LYS A CA 1
ATOM 1421 C C . LYS A 1 190 ? 12.569 -4.645 -23.186 1.00 91.75 190 LYS A C 1
ATOM 1423 O O . LYS A 1 190 ? 12.861 -4.036 -24.216 1.00 91.75 190 LYS A O 1
ATOM 1428 N N . GLY A 1 191 ? 13.273 -4.538 -22.063 1.00 89.75 191 GLY A N 1
ATOM 1429 C CA . GLY A 1 191 ? 14.439 -3.679 -21.869 1.00 89.75 191 GLY A CA 1
ATOM 1430 C C . GLY A 1 191 ? 14.115 -2.186 -21.787 1.00 89.75 191 GLY A C 1
ATOM 1431 O O . GLY A 1 191 ? 15.022 -1.368 -21.938 1.00 89.75 191 GLY A O 1
ATOM 1432 N N . LYS A 1 192 ? 12.841 -1.817 -21.611 1.00 93.56 192 LYS A N 1
ATOM 1433 C CA . LYS A 1 192 ? 12.384 -0.429 -21.469 1.00 93.56 192 LYS A CA 1
ATOM 1434 C C . LYS A 1 192 ? 11.807 -0.193 -20.077 1.00 93.56 192 LYS A C 1
ATOM 1436 O O . LYS A 1 192 ? 11.446 -1.142 -19.379 1.00 93.56 192 LYS A O 1
ATOM 1441 N N . ILE A 1 193 ? 11.712 1.079 -19.702 1.00 96.69 193 ILE A N 1
ATOM 1442 C CA . ILE A 1 193 ? 10.878 1.502 -18.574 1.00 96.69 193 ILE A CA 1
ATOM 1443 C C . ILE A 1 193 ? 9.475 1.730 -19.124 1.00 96.69 193 ILE A C 1
ATOM 1445 O O . ILE A 1 193 ? 9.328 2.403 -20.139 1.00 96.69 193 ILE A O 1
ATOM 1449 N N . TYR A 1 194 ? 8.461 1.180 -18.476 1.00 97.94 194 TYR A N 1
ATOM 1450 C CA . TYR A 1 194 ? 7.056 1.441 -18.738 1.00 97.94 194 TYR A CA 1
ATOM 1451 C C . TYR A 1 194 ? 6.447 2.124 -17.518 1.00 97.94 194 TYR A C 1
ATOM 1453 O O . TYR A 1 194 ? 6.698 1.695 -16.402 1.00 97.94 194 TYR A O 1
ATOM 1461 N N . VAL A 1 195 ? 5.647 3.165 -17.717 1.00 98.44 195 VAL A N 1
ATOM 1462 C CA . VAL A 1 195 ? 5.027 3.921 -16.623 1.00 98.44 195 VAL A CA 1
ATOM 1463 C C . VAL A 1 195 ? 3.538 4.051 -16.896 1.00 98.44 195 VAL A C 1
ATOM 1465 O O . VAL A 1 195 ? 3.126 4.414 -17.999 1.00 98.44 195 VAL A O 1
ATOM 1468 N N . THR A 1 196 ? 2.724 3.735 -15.894 1.00 97.69 196 THR A N 1
ATOM 1469 C CA . THR A 1 196 ? 1.262 3.796 -15.964 1.00 97.69 196 THR A CA 1
ATOM 1470 C C . THR A 1 196 ? 0.687 4.193 -14.611 1.00 97.69 196 THR A C 1
ATOM 1472 O O . THR A 1 196 ? 1.281 3.895 -13.577 1.00 97.69 196 THR A O 1
ATOM 1475 N N . LEU A 1 197 ? -0.489 4.820 -14.625 1.00 96.81 197 LEU A N 1
ATOM 1476 C CA . LEU A 1 197 ? -1.318 5.027 -13.434 1.00 96.81 197 LEU A CA 1
ATOM 1477 C C . LEU A 1 197 ? -2.418 3.959 -13.315 1.00 96.81 197 LEU A C 1
ATOM 1479 O O . LEU A 1 197 ? -3.211 3.979 -12.376 1.00 96.81 197 LEU A O 1
ATOM 1483 N N . ASN A 1 198 ? -2.469 3.004 -14.251 1.00 95.06 198 ASN A N 1
ATOM 1484 C CA . ASN A 1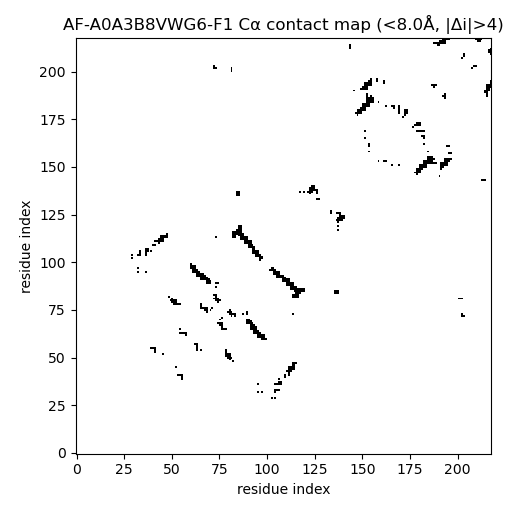 198 ? -3.412 1.897 -14.203 1.00 95.06 198 ASN A CA 1
ATOM 1485 C C . ASN A 1 198 ? -2.999 0.877 -13.139 1.00 95.06 198 ASN A C 1
ATOM 1487 O O . ASN A 1 198 ? -2.061 0.093 -13.335 1.00 95.06 198 ASN A O 1
ATOM 1491 N N . THR A 1 199 ? -3.727 0.868 -12.029 1.00 92.38 199 THR A N 1
ATOM 1492 C CA . THR A 1 199 ? -3.538 -0.082 -10.939 1.00 92.38 199 THR A CA 1
ATOM 1493 C C . THR A 1 199 ? -4.869 -0.407 -10.271 1.00 92.38 199 THR A C 1
ATOM 1495 O O . THR A 1 199 ? -5.708 0.466 -10.055 1.00 92.38 199 THR A O 1
ATOM 1498 N N . GLU A 1 200 ? -5.056 -1.676 -9.920 1.00 89.69 200 GLU A N 1
ATOM 1499 C CA . GLU A 1 200 ? -6.167 -2.119 -9.070 1.00 89.69 200 GLU A CA 1
ATOM 1500 C C . GLU A 1 200 ? -5.813 -2.015 -7.576 1.00 89.69 200 GLU A C 1
ATOM 1502 O O . GLU A 1 200 ? -6.693 -2.104 -6.715 1.00 89.69 200 GLU A O 1
ATOM 1507 N N . ASP A 1 201 ? -4.530 -1.797 -7.260 1.00 89.88 201 ASP A N 1
ATOM 1508 C CA . ASP A 1 201 ? -4.027 -1.687 -5.897 1.00 89.88 201 ASP A CA 1
ATOM 1509 C C . ASP A 1 201 ? -4.348 -0.313 -5.301 1.00 89.88 201 ASP A C 1
ATOM 1511 O O . ASP A 1 201 ? -3.603 0.662 -5.416 1.00 89.88 201 ASP A O 1
ATOM 1515 N N . LYS A 1 202 ? -5.490 -0.259 -4.620 1.00 87.88 202 LYS A N 1
ATOM 1516 C CA . LYS A 1 202 ? -5.966 0.932 -3.913 1.00 87.88 202 LYS A CA 1
ATOM 1517 C C . LYS A 1 202 ? -5.114 1.281 -2.686 1.00 87.88 202 LYS A C 1
ATOM 1519 O O . LYS A 1 202 ? -5.240 2.399 -2.189 1.00 87.88 202 LYS A O 1
ATOM 1524 N N . SER A 1 203 ? -4.252 0.377 -2.206 1.00 89.12 203 SER A N 1
ATOM 1525 C CA . SER A 1 203 ? -3.392 0.637 -1.040 1.00 89.12 203 SER A CA 1
ATOM 1526 C C . SER A 1 203 ? -2.278 1.644 -1.317 1.00 89.12 203 SER A C 1
ATOM 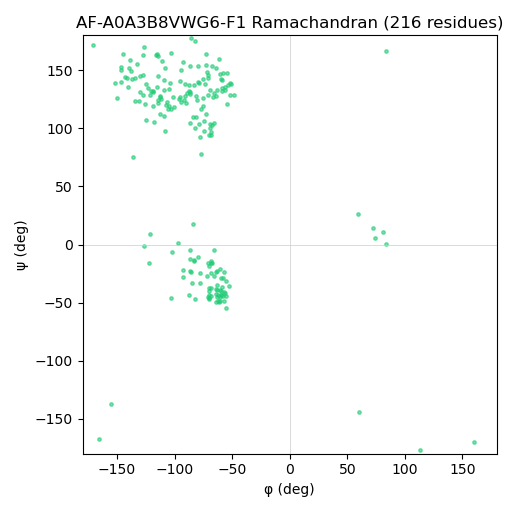1528 O O . SER A 1 203 ? -1.718 2.224 -0.383 1.00 89.12 203 SER A O 1
ATOM 1530 N N . LEU A 1 204 ? -1.956 1.869 -2.594 1.00 92.06 204 LEU A N 1
ATOM 1531 C CA . LEU A 1 204 ? -0.939 2.833 -3.010 1.00 92.06 204 LEU A CA 1
ATOM 1532 C C . LEU A 1 204 ? -1.348 4.274 -2.668 1.00 92.06 204 LEU A C 1
ATOM 1534 O O . LEU A 1 204 ? -0.494 5.121 -2.409 1.00 92.06 204 LEU A O 1
ATOM 1538 N N . GLY A 1 205 ? -2.650 4.559 -2.595 1.00 90.25 205 GLY A N 1
ATOM 1539 C CA . GLY A 1 205 ? -3.140 5.907 -2.333 1.00 90.25 205 GLY A CA 1
ATOM 1540 C C . GLY A 1 205 ? -2.686 6.896 -3.412 1.00 90.25 205 GLY A C 1
ATOM 1541 O O . GLY A 1 205 ? -2.632 6.556 -4.588 1.00 90.25 205 GLY A O 1
ATOM 1542 N N . LYS A 1 206 ? -2.392 8.139 -3.013 1.00 91.38 206 LYS A N 1
ATOM 1543 C CA . LYS A 1 206 ? -1.997 9.213 -3.945 1.00 91.38 206 LYS A CA 1
ATOM 1544 C C . LYS A 1 206 ? -0.504 9.238 -4.283 1.00 91.38 206 LYS A C 1
ATOM 1546 O O . LYS A 1 206 ? -0.139 9.810 -5.300 1.00 91.38 206 LYS A O 1
ATOM 1551 N N . GLU A 1 207 ? 0.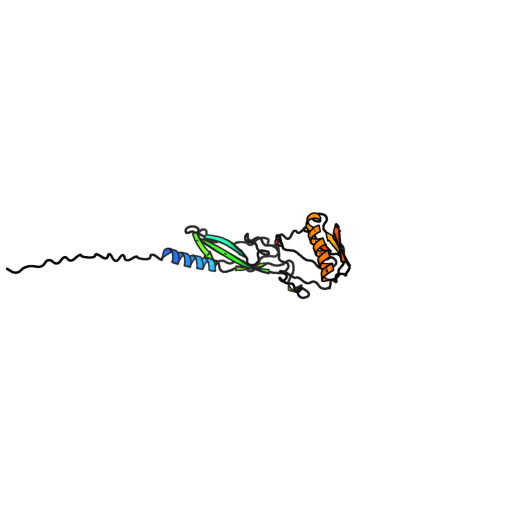340 8.684 -3.414 1.00 89.88 207 GLU A N 1
ATOM 1552 C CA . GLU A 1 207 ? 1.804 8.847 -3.481 1.00 89.88 207 GLU A CA 1
ATOM 1553 C C . GLU A 1 207 ? 2.560 7.515 -3.583 1.00 89.88 207 GLU A C 1
ATOM 1555 O O . GLU A 1 207 ? 3.745 7.493 -3.908 1.00 89.88 207 GLU A O 1
ATOM 1560 N N . GLY A 1 208 ? 1.904 6.393 -3.284 1.00 93.56 208 GLY A N 1
ATOM 1561 C CA . GLY A 1 208 ? 2.517 5.077 -3.374 1.00 93.56 208 GLY A CA 1
ATOM 1562 C C . GLY A 1 208 ? 2.718 4.633 -4.819 1.00 93.56 208 GLY A C 1
ATOM 1563 O O . GLY A 1 208 ? 1.992 5.027 -5.728 1.00 93.56 208 GLY A O 1
ATOM 1564 N N . TYR A 1 209 ? 3.690 3.750 -5.016 1.00 95.50 209 TYR A N 1
ATOM 1565 C CA . TYR A 1 209 ? 3.968 3.110 -6.295 1.00 95.50 209 TYR A CA 1
ATOM 1566 C C . TYR A 1 209 ? 4.286 1.630 -6.080 1.00 95.50 209 TYR A C 1
ATOM 1568 O O . TYR A 1 209 ? 4.709 1.218 -4.997 1.00 95.50 209 TYR A O 1
ATOM 1576 N N . ARG A 1 210 ? 4.128 0.834 -7.137 1.00 95.25 210 ARG A N 1
ATOM 1577 C CA . ARG A 1 210 ? 4.684 -0.518 -7.227 1.00 95.25 210 ARG A CA 1
ATOM 1578 C C . ARG A 1 210 ? 5.730 -0.509 -8.332 1.00 95.25 210 ARG A C 1
ATOM 1580 O O . ARG A 1 210 ? 5.407 -0.153 -9.456 1.00 95.25 210 ARG A O 1
ATOM 1587 N N . LEU A 1 211 ? 6.953 -0.911 -7.997 1.00 95.12 211 LEU A N 1
ATOM 1588 C CA . LEU A 1 211 ? 8.049 -1.074 -8.948 1.00 95.12 211 LEU A CA 1
ATOM 1589 C C . LEU A 1 211 ? 8.298 -2.564 -9.179 1.00 95.12 211 LEU A C 1
ATOM 1591 O O . LEU A 1 211 ? 8.596 -3.306 -8.243 1.00 95.12 211 LEU A O 1
ATOM 1595 N N . MET A 1 212 ? 8.214 -2.992 -10.430 1.00 93.62 212 MET A N 1
ATOM 1596 C CA . MET A 1 212 ? 8.534 -4.340 -10.873 1.00 93.62 212 MET A CA 1
ATOM 1597 C C . MET A 1 212 ? 9.744 -4.288 -11.795 1.00 93.62 212 MET A C 1
ATOM 1599 O O . MET A 1 212 ? 9.729 -3.629 -12.832 1.00 93.62 212 MET A O 1
ATOM 1603 N N . VAL A 1 213 ? 10.796 -5.015 -11.427 1.00 92.75 213 VAL A N 1
ATOM 1604 C CA . VAL A 1 213 ? 12.034 -5.095 -12.205 1.00 92.75 213 VAL A CA 1
ATOM 1605 C C . VAL A 1 213 ? 12.178 -6.507 -12.759 1.00 92.75 213 VAL A C 1
ATOM 1607 O O . VAL A 1 213 ? 12.387 -7.459 -12.011 1.00 92.75 213 VAL A O 1
ATOM 1610 N N . GLY A 1 214 ? 12.071 -6.638 -14.079 1.00 90.19 214 GLY A N 1
ATOM 1611 C CA . GLY A 1 214 ? 12.270 -7.893 -14.801 1.00 90.19 214 GLY A CA 1
ATOM 1612 C C . GLY A 1 214 ? 12.682 -7.630 -16.246 1.00 90.19 214 GLY A C 1
ATOM 1613 O O . GLY A 1 214 ? 13.472 -6.730 -16.517 1.00 90.19 214 GLY A O 1
ATOM 1614 N N . ASP A 1 215 ? 12.107 -8.380 -17.189 1.00 87.75 215 ASP A N 1
ATOM 1615 C CA . ASP A 1 215 ? 12.313 -8.151 -18.628 1.00 87.75 215 ASP A CA 1
ATOM 1616 C C . ASP A 1 215 ? 11.903 -6.735 -19.065 1.00 87.75 215 ASP A C 1
ATOM 1618 O O . ASP A 1 215 ? 12.445 -6.196 -20.024 1.00 87.75 215 ASP A O 1
ATOM 1622 N N . THR A 1 216 ? 10.942 -6.132 -18.368 1.00 88.75 216 THR A N 1
ATOM 1623 C CA . THR A 1 216 ? 10.558 -4.718 -18.466 1.00 88.75 216 THR A CA 1
ATOM 1624 C C . THR A 1 216 ? 10.590 -4.143 -17.053 1.00 88.75 216 THR A C 1
ATOM 1626 O O . THR A 1 216 ? 10.282 -4.866 -16.102 1.00 88.75 216 THR A O 1
ATOM 1629 N N . ILE A 1 217 ? 10.960 -2.871 -16.908 1.00 93.06 217 ILE A N 1
ATOM 1630 C CA . ILE A 1 217 ? 10.777 -2.144 -15.647 1.00 93.06 217 ILE A CA 1
ATOM 1631 C C . ILE A 1 217 ? 9.406 -1.480 -15.712 1.00 93.06 217 ILE A C 1
ATOM 1633 O O . ILE A 1 217 ? 9.170 -0.728 -16.653 1.00 93.06 217 ILE A O 1
ATOM 1637 N N . LYS A 1 218 ? 8.510 -1.780 -14.774 1.00 93.94 218 LYS A N 1
ATOM 1638 C CA . LYS A 1 218 ? 7.158 -1.211 -14.704 1.00 93.94 218 LYS A CA 1
ATOM 1639 C C . LYS A 1 218 ? 6.889 -0.614 -13.333 1.00 93.94 218 LYS A C 1
ATOM 1641 O O . LYS A 1 218 ? 7.264 -1.285 -12.347 1.00 93.94 218 LYS A O 1
#

Nearest PDB structures (foldseek):
  7ezt-assembly3_C  TM=7.988E-01  e=3.635E-10  Akkermansia muciniphila ATCC BAA-835
  9hcj-assembly1_10  TM=5.804E-01  e=2.964E-02  Dictyostelium discoideum
  7r5j-assembly1_10  TM=4.978E-01  e=1.501E-01  Homo sapiens
  7am1-assembly1_A  TM=4.358E-01  e=5.922E-01  Saccharomyces cerevisiae S288C
  6kjk-assembly1_A  TM=2.648E-01  e=1.038E+00  Porphyromonas gingivalis ATCC 33277

pLDDT: mean 88.72, std 17.67, range [32.59, 98.75]

Radius of gyration: 32.5 Å; Cα contacts (8 Å, |Δi|>4): 342; chains: 1; bounding box: 50×70×118 Å

Foldseek 3Di:
DDDDDDDDDDDDDDDPPPPPPPPDPVVVVVVVVQVQLQVAAAPQEDDAPDFFGDGDDDPPQKDKAFPAKPQCLQANRRRTGFAAQAKDKMWTKMWIAGPPPRDIDTRPTYIYIYGHPDHLVQADDDADDDVVGDPDDRHDDDDDDQDLEAEEEEAPVCCVVCVVVVVVVQVCCCVVPVRHYYYDYDDFDFSHEYDYPDDPSCSCPPPRDDWDDDRYTD

Solvent-accessible surface area (backbone atoms only — not comparable to full-atom values): 13421 Å² total; per-residue (Å²): 138,84,87,83,82,89,84,89,80,87,82,82,82,75,81,80,76,80,78,78,79,81,69,58,68,67,55,51,50,50,51,53,50,50,55,52,31,70,67,65,71,72,67,62,53,58,63,75,87,58,52,55,64,80,79,68,88,68,62,88,63,44,47,78,41,62,73,38,47,82,38,55,54,38,33,35,62,86,34,42,37,39,78,37,68,35,61,42,80,36,44,36,36,35,39,40,29,37,70,86,82,65,49,73,46,73,29,70,71,44,63,34,33,42,50,27,80,42,57,68,87,70,37,36,75,78,75,80,94,52,87,78,65,73,93,73,80,74,34,64,86,82,85,81,82,83,64,61,57,50,42,37,28,24,30,68,94,41,30,85,79,45,46,65,63,49,51,50,51,30,48,49,38,32,75,78,68,63,21,52,48,46,78,46,71,47,76,80,49,79,79,24,40,31,49,70,83,86,70,88,67,71,53,37,66,95,81,52,82,76,85,45,86,60,67,36,34,61

Sequence (218 aa):
MKTKLFYAAASLCLSVGVASATNAPDSVLLKQMNEVAAGIKLPASVQKGTTKITIPQVANQYTLELRGTDCLPVIDRSGTIFTPLTDADVQLYFQLTDKASGTKVDVPNIKVSVPGEFKQSDSKGLPPRVIPSLREWLGYGGSAAMPAKGEIILDPAFAQELQEGMQLFASDLKEQSNYNYKVKTGAPAKGKIYVTLNTEDKSLGKEGYRLMVGDTIK

Secondary structure (DSSP, 8-state):
-----------------------HHHHHHHHHHHHHHHH----SBPPTT--B--PPP--TTEEEEEEEES-TTTB-TT-BBPPPSB-EEEEEEEEEEETTT--EEEPPPEEEEE--SB-GGG--SPPP--SSPPS---PPSS-----SEEEEEEPTTTHHHHHHHHHHHHHHHHHHH--EEEEEESS--TTSEEE----S-GGGTTT-----BSSSB-

Mean predicted aligned error: 8.92 Å